Protein AF-A0A958MDU5-F1 (afdb_monomer_lite)

Structure (mmCIF, N/CA/C/O backbone):
data_AF-A0A958MDU5-F1
#
_entry.id   AF-A0A958MDU5-F1
#
loop_
_atom_site.group_PDB
_atom_site.id
_atom_site.type_symbol
_atom_site.label_atom_id
_atom_site.label_alt_id
_atom_site.label_comp_id
_atom_site.label_asym_id
_atom_site.label_entity_id
_atom_site.label_seq_id
_atom_site.pdbx_PDB_ins_code
_atom_site.Cartn_x
_atom_site.Cartn_y
_atom_site.Cartn_z
_atom_site.occupancy
_atom_site.B_iso_or_equiv
_atom_site.auth_seq_id
_atom_site.auth_comp_id
_atom_site.auth_asym_id
_atom_site.auth_atom_id
_atom_site.pdbx_PDB_model_num
ATOM 1 N N . MET A 1 1 ? -9.559 -17.826 70.385 1.00 47.84 1 MET A N 1
ATOM 2 C CA . MET A 1 1 ? -10.358 -18.890 69.748 1.00 47.84 1 MET A CA 1
ATOM 3 C C . MET A 1 1 ? -10.587 -18.406 68.325 1.00 47.84 1 MET A C 1
ATOM 5 O O . MET A 1 1 ? -11.539 -17.673 68.121 1.00 47.84 1 MET A O 1
ATOM 9 N N . ALA A 1 2 ? -9.581 -18.385 67.445 1.00 48.06 2 ALA A N 1
ATOM 10 C CA . ALA A 1 2 ? -8.696 -19.453 66.939 1.00 48.06 2 ALA A CA 1
ATOM 11 C C . ALA A 1 2 ? -9.448 -20.437 66.025 1.00 48.06 2 ALA A C 1
ATOM 13 O O . ALA A 1 2 ? -10.576 -20.778 66.368 1.00 48.06 2 ALA A O 1
ATOM 14 N N . ASP A 1 3 ? -8.775 -20.814 64.927 1.00 52.12 3 ASP A N 1
ATOM 15 C CA . ASP A 1 3 ? -9.166 -21.632 63.756 1.00 52.12 3 ASP A CA 1
ATOM 16 C C . ASP A 1 3 ? -9.560 -20.730 62.562 1.00 52.12 3 ASP A C 1
ATOM 18 O O . ASP A 1 3 ? -10.702 -20.298 62.451 1.00 52.12 3 ASP A O 1
ATOM 22 N N . ASP A 1 4 ? -8.687 -20.218 61.683 1.00 54.25 4 ASP A N 1
ATOM 23 C CA . ASP A 1 4 ? -7.472 -20.715 61.000 1.00 54.25 4 ASP A CA 1
ATOM 24 C C . ASP A 1 4 ? -7.679 -22.038 60.248 1.00 54.25 4 ASP A C 1
ATOM 26 O O . ASP A 1 4 ? -7.403 -23.119 60.759 1.00 54.25 4 ASP A O 1
ATOM 30 N N . ASN A 1 5 ? -8.219 -21.929 59.029 1.00 59.00 5 ASN A N 1
ATOM 31 C CA . ASN A 1 5 ? -8.351 -23.029 58.081 1.00 59.00 5 ASN A CA 1
ATOM 32 C C . ASN A 1 5 ? -7.554 -22.673 56.819 1.00 59.00 5 ASN A C 1
ATOM 34 O O . ASN A 1 5 ? -8.028 -21.960 55.933 1.00 59.00 5 ASN A O 1
ATOM 38 N N . SER A 1 6 ? -6.305 -23.122 56.808 1.00 54.72 6 SER A N 1
ATOM 39 C CA . SER A 1 6 ? -5.355 -23.048 55.705 1.00 54.72 6 SER A CA 1
ATOM 40 C C . SER A 1 6 ? -5.498 -24.313 54.852 1.00 54.72 6 SER A C 1
ATOM 42 O O . SER A 1 6 ? -5.077 -25.394 55.251 1.00 54.72 6 SER A O 1
ATOM 44 N N . GLU A 1 7 ? -6.115 -24.192 53.674 1.00 60.44 7 GLU A N 1
ATOM 45 C CA . GLU A 1 7 ? -6.099 -25.248 52.655 1.00 60.44 7 GLU A CA 1
ATOM 46 C C . GLU A 1 7 ? -4.863 -25.090 51.761 1.00 60.44 7 GLU A C 1
ATOM 48 O O . GLU A 1 7 ? -4.794 -24.220 50.890 1.00 60.44 7 GLU A O 1
ATOM 53 N N . ASP A 1 8 ? -3.887 -25.968 51.992 1.00 58.19 8 ASP A N 1
ATOM 54 C CA . ASP A 1 8 ? -2.762 -26.249 51.106 1.00 58.19 8 ASP A CA 1
ATOM 55 C C . ASP A 1 8 ? -3.264 -26.794 49.755 1.00 58.19 8 ASP A C 1
ATOM 57 O O . ASP A 1 8 ? -3.701 -27.943 49.650 1.00 58.19 8 ASP A O 1
ATOM 61 N N . GLN A 1 9 ? -3.152 -26.000 48.688 1.00 57.78 9 GLN A N 1
ATOM 62 C CA . GLN A 1 9 ? -3.230 -26.510 47.316 1.00 57.78 9 GLN A CA 1
ATOM 63 C C . GLN A 1 9 ? -1.827 -26.844 46.806 1.00 57.78 9 GLN A C 1
ATOM 65 O O . GLN A 1 9 ? -0.987 -25.973 46.579 1.00 57.78 9 GLN A O 1
ATOM 70 N N . GLN A 1 10 ? -1.590 -28.142 46.625 1.00 62.19 10 GLN A N 1
ATOM 71 C CA . GLN A 1 10 ? -0.392 -28.698 46.006 1.00 62.19 10 GLN A CA 1
ATOM 72 C C . GLN A 1 10 ? -0.293 -28.306 44.518 1.00 62.19 10 GLN A C 1
ATOM 74 O O . GLN A 1 10 ? -1.306 -28.302 43.814 1.00 62.19 10 GLN A O 1
ATOM 79 N N . PRO A 1 11 ? 0.917 -28.040 43.992 1.00 60.06 11 PRO A N 1
ATOM 80 C CA . PRO A 1 11 ? 1.113 -27.788 42.572 1.00 60.06 11 PRO A CA 1
ATOM 81 C C . PRO A 1 11 ? 1.016 -29.090 41.764 1.00 60.06 11 PRO A C 1
ATOM 83 O O . PRO A 1 11 ? 1.714 -30.069 42.032 1.00 60.06 11 PRO A O 1
ATOM 86 N N . ALA A 1 12 ? 0.163 -29.076 40.739 1.00 63.22 12 ALA A N 1
ATOM 87 C CA . ALA A 1 12 ? 0.054 -30.135 39.747 1.00 63.22 12 ALA A CA 1
ATOM 88 C C . ALA A 1 12 ? 1.378 -30.305 38.981 1.00 63.22 12 ALA A C 1
ATOM 90 O O . ALA A 1 12 ? 1.899 -29.366 38.376 1.00 63.22 12 ALA A O 1
ATOM 91 N N . THR A 1 13 ? 1.915 -31.520 38.995 1.00 64.44 13 THR A N 1
ATOM 92 C CA . THR A 1 13 ? 3.037 -31.944 38.156 1.00 64.44 13 THR A CA 1
ATOM 93 C C . THR A 1 13 ? 2.578 -32.149 36.704 1.00 64.44 13 THR A C 1
ATOM 95 O O . THR A 1 13 ? 1.511 -32.724 36.476 1.00 64.44 13 THR A O 1
ATOM 98 N N . PRO A 1 14 ? 3.358 -31.720 35.693 1.00 68.25 14 PRO A N 1
ATOM 99 C CA . PRO A 1 14 ? 3.066 -32.040 34.300 1.00 68.25 14 PRO A CA 1
ATOM 100 C C . PRO A 1 14 ? 3.499 -33.478 33.945 1.00 68.25 14 PRO A C 1
ATOM 102 O O . PRO A 1 14 ? 4.505 -33.968 34.470 1.00 68.25 14 PRO A O 1
ATOM 105 N N . PRO A 1 15 ? 2.780 -34.163 33.035 1.00 63.50 15 PRO A N 1
ATOM 106 C CA . PRO A 1 15 ? 3.129 -35.509 32.603 1.00 63.50 15 PRO A CA 1
ATOM 107 C C . PRO A 1 15 ? 4.370 -35.524 31.698 1.00 63.50 15 PRO A C 1
ATOM 109 O O . PRO A 1 15 ? 4.441 -34.862 30.662 1.00 63.50 15 PRO A O 1
ATOM 112 N N . SER A 1 16 ? 5.329 -36.354 32.104 1.00 52.22 16 SER A N 1
ATOM 113 C CA . SER A 1 16 ? 6.456 -36.835 31.308 1.00 52.22 16 SER A CA 1
ATOM 114 C C . SER A 1 16 ? 5.950 -37.522 30.035 1.00 52.22 16 SER A C 1
ATOM 116 O O . SER A 1 16 ? 5.229 -38.515 30.118 1.00 52.22 16 SER A O 1
ATOM 118 N N . THR A 1 17 ? 6.323 -37.003 28.864 1.00 56.72 17 THR A N 1
ATOM 119 C CA . THR A 1 17 ? 6.103 -37.683 27.580 1.00 56.72 17 THR A CA 1
ATOM 120 C C . THR A 1 17 ? 7.463 -38.101 27.034 1.00 56.72 17 THR A C 1
ATOM 122 O O . THR A 1 17 ? 8.289 -37.259 26.686 1.00 56.72 17 THR A O 1
ATOM 125 N N . SER A 1 1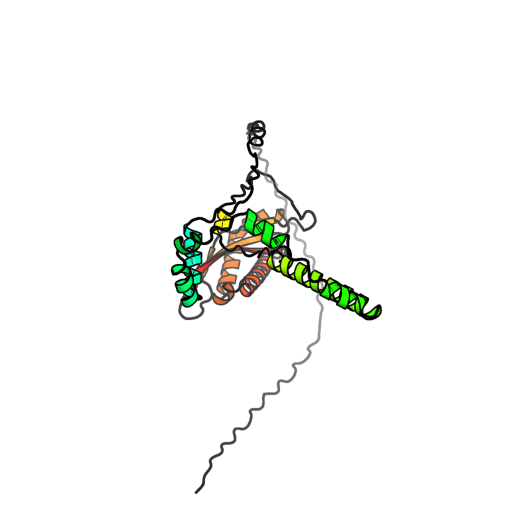8 ? 7.699 -39.412 27.037 1.00 50.59 18 SER A N 1
ATOM 126 C CA . SER A 1 18 ? 8.898 -40.062 26.510 1.00 50.59 18 SER A CA 1
ATOM 127 C C . SER A 1 18 ? 9.048 -39.889 24.989 1.00 50.59 18 SER A C 1
ATOM 129 O O . SER A 1 18 ? 8.042 -39.759 24.287 1.00 50.59 18 SER A O 1
ATOM 131 N N . PRO A 1 19 ? 10.292 -39.933 24.474 1.00 54.97 19 PRO A N 1
ATOM 132 C CA . PRO A 1 19 ? 10.598 -39.817 23.053 1.00 54.97 19 PRO A CA 1
ATOM 133 C C . PRO A 1 19 ? 10.247 -41.111 22.305 1.00 54.97 19 PRO A C 1
ATOM 135 O O . PRO A 1 19 ? 10.681 -42.197 22.685 1.00 54.97 19 PRO A O 1
ATOM 138 N N . GLY A 1 20 ? 9.442 -40.969 21.252 1.00 54.28 20 GLY A N 1
ATOM 139 C CA . GLY A 1 20 ? 9.072 -42.039 20.329 1.00 54.28 20 GLY A CA 1
ATOM 140 C C . GLY A 1 20 ? 10.222 -42.401 19.396 1.00 54.28 20 GLY A C 1
ATOM 141 O O . GLY A 1 20 ? 10.928 -41.530 18.891 1.00 54.28 20 GLY A O 1
ATOM 142 N N . GLU A 1 21 ? 10.378 -43.704 19.219 1.00 53.31 21 GLU A N 1
ATOM 143 C CA . GLU A 1 21 ? 11.489 -44.402 18.596 1.00 53.31 21 GLU A CA 1
ATOM 144 C C . GLU A 1 21 ? 11.698 -44.107 17.104 1.00 53.31 21 GLU A C 1
ATOM 146 O O . GLU A 1 21 ? 10.785 -43.955 16.293 1.00 53.31 21 GLU A O 1
ATOM 151 N N . GLU A 1 22 ? 12.983 -44.099 16.786 1.00 49.06 22 GLU A N 1
ATOM 152 C CA . GLU A 1 22 ? 13.630 -44.197 15.493 1.00 49.06 22 GLU A CA 1
ATOM 153 C C . GLU A 1 22 ? 13.259 -45.524 14.801 1.00 49.06 22 GLU A C 1
ATOM 155 O O . GLU A 1 22 ? 13.601 -46.602 15.282 1.00 49.06 22 GLU A O 1
ATOM 160 N N . SER A 1 23 ? 12.570 -45.460 13.655 1.00 56.56 23 SER A N 1
ATOM 161 C CA . SER A 1 23 ? 12.344 -46.618 12.779 1.00 56.56 23 SER A CA 1
ATOM 162 C C . SER A 1 23 ? 13.032 -46.385 11.441 1.00 56.56 23 SER A C 1
ATOM 164 O O . SER A 1 23 ? 12.576 -45.618 10.594 1.00 56.56 23 SER A O 1
ATOM 166 N N . THR A 1 24 ? 14.157 -47.067 11.274 1.00 52.72 24 THR A N 1
ATOM 167 C CA . THR A 1 24 ? 14.942 -47.176 10.048 1.00 52.72 24 THR A CA 1
ATOM 168 C C . THR A 1 24 ? 14.435 -48.315 9.149 1.00 52.72 24 THR A C 1
ATOM 170 O O . THR A 1 24 ? 13.932 -49.323 9.640 1.00 52.72 24 THR A O 1
ATOM 173 N N . ALA A 1 25 ? 14.696 -48.150 7.839 1.00 52.25 25 ALA A N 1
ATOM 174 C CA . ALA A 1 25 ? 14.722 -49.143 6.742 1.00 52.25 25 ALA A CA 1
ATOM 175 C C . ALA A 1 25 ? 13.409 -49.428 5.961 1.00 52.25 25 ALA A C 1
ATOM 177 O O . ALA A 1 25 ? 12.324 -49.307 6.520 1.00 52.25 25 ALA A O 1
ATOM 178 N N . PRO A 1 26 ? 13.473 -49.950 4.709 1.00 54.97 26 PRO A N 1
ATOM 179 C CA . PRO A 1 26 ? 14.441 -49.715 3.621 1.00 54.97 26 PRO A CA 1
ATOM 180 C C . PRO A 1 26 ? 13.792 -49.446 2.228 1.00 54.97 26 PRO A C 1
ATOM 182 O O . PRO A 1 26 ? 12.653 -49.808 1.953 1.00 54.97 26 PRO A O 1
ATOM 185 N N . VAL A 1 27 ? 14.589 -48.866 1.322 1.00 49.69 27 VAL A N 1
ATOM 186 C CA . VAL A 1 27 ? 14.480 -48.891 -0.164 1.00 49.69 27 VAL A CA 1
ATOM 187 C C . VAL A 1 27 ? 14.826 -50.325 -0.638 1.00 49.69 27 VAL A C 1
ATOM 189 O O . VAL A 1 27 ? 15.766 -50.862 -0.045 1.00 49.69 27 VAL A O 1
ATOM 192 N N . PRO A 1 28 ? 14.156 -50.997 -1.619 1.00 50.88 28 PRO A N 1
ATOM 193 C CA . PRO A 1 28 ? 14.242 -50.660 -3.058 1.00 50.88 28 PRO A CA 1
ATOM 194 C C . PRO A 1 28 ? 13.045 -51.064 -3.959 1.00 50.88 28 PRO A C 1
ATOM 196 O O . PRO A 1 28 ? 12.214 -51.895 -3.609 1.00 50.88 28 PRO A O 1
ATOM 199 N N . GLY A 1 29 ? 12.996 -50.513 -5.177 1.00 48.38 29 GLY A N 1
ATOM 200 C CA . GLY A 1 29 ? 12.053 -50.941 -6.215 1.00 48.38 29 GLY A CA 1
ATOM 201 C C . GLY A 1 29 ? 12.312 -50.265 -7.558 1.00 48.38 29 GLY A C 1
ATOM 202 O O . GLY A 1 29 ? 11.810 -49.176 -7.817 1.00 48.38 29 GLY A O 1
ATOM 203 N N . GLU A 1 30 ? 13.135 -50.910 -8.380 1.00 45.03 30 GLU A N 1
ATOM 204 C CA . GLU A 1 30 ? 13.408 -50.570 -9.776 1.00 45.03 30 GLU A CA 1
ATOM 205 C C . GLU A 1 30 ? 12.246 -50.925 -10.725 1.00 45.03 30 GLU A C 1
ATOM 207 O O . GLU A 1 30 ? 11.462 -51.840 -10.482 1.00 45.03 30 GLU A O 1
ATOM 212 N N . SER A 1 31 ? 12.294 -50.282 -11.895 1.00 42.44 31 SER A N 1
ATOM 213 C CA . SER A 1 31 ? 11.705 -50.673 -13.183 1.00 42.44 31 SER A CA 1
ATOM 214 C C . SER A 1 31 ? 10.195 -50.475 -13.372 1.00 42.44 31 SER A C 1
ATOM 216 O O . SER A 1 31 ? 9.356 -51.159 -12.797 1.00 42.44 31 SER A O 1
ATOM 218 N N . SER A 1 32 ? 9.831 -49.614 -14.320 1.00 45.69 32 SER A N 1
ATOM 219 C CA . SER A 1 32 ? 9.519 -50.069 -15.682 1.00 45.69 32 SER A CA 1
ATOM 220 C C . SER A 1 32 ? 9.130 -48.870 -16.541 1.00 45.69 32 SER A C 1
ATOM 222 O O . SER A 1 32 ? 8.195 -48.132 -16.252 1.00 45.69 32 SER A O 1
ATOM 224 N N . THR A 1 33 ? 9.902 -48.676 -17.602 1.00 50.44 33 THR A N 1
ATOM 225 C CA . THR A 1 33 ? 9.545 -47.889 -18.777 1.00 50.44 33 THR A CA 1
ATOM 226 C C . THR A 1 33 ? 8.354 -48.544 -19.463 1.00 50.44 33 THR A C 1
ATOM 228 O O . THR A 1 33 ? 8.490 -49.675 -19.931 1.00 50.44 33 THR A O 1
ATOM 231 N N . GLU A 1 34 ? 7.230 -47.841 -19.582 1.00 50.09 34 GLU A N 1
ATOM 232 C CA . GLU A 1 34 ? 6.176 -48.236 -20.511 1.00 50.09 34 GLU A CA 1
ATOM 233 C C . GLU A 1 34 ? 5.825 -47.081 -21.445 1.00 50.09 34 GLU A C 1
ATOM 235 O O . GLU A 1 34 ? 5.636 -45.927 -21.062 1.00 50.09 34 GLU A O 1
ATOM 240 N N . ASN A 1 35 ? 5.884 -47.454 -22.710 1.00 47.44 35 ASN A N 1
ATOM 241 C CA . ASN A 1 35 ? 5.890 -46.675 -23.921 1.00 47.44 35 ASN A CA 1
ATOM 242 C C . ASN A 1 35 ? 4.445 -46.625 -24.424 1.00 47.44 35 ASN A C 1
ATOM 244 O O . ASN A 1 35 ? 3.898 -47.674 -24.753 1.00 47.44 35 ASN A O 1
ATOM 248 N N . ILE A 1 36 ? 3.829 -45.446 -24.493 1.00 50.72 36 ILE A N 1
ATOM 249 C CA . ILE A 1 36 ? 2.565 -45.262 -25.215 1.00 50.72 36 ILE A CA 1
ATOM 250 C C . ILE A 1 36 ? 2.788 -44.145 -26.225 1.00 50.72 36 ILE A C 1
ATOM 252 O O . ILE A 1 36 ? 2.746 -42.959 -25.901 1.00 50.72 36 ILE A O 1
ATOM 256 N N . GLY A 1 37 ? 3.068 -44.561 -27.458 1.00 46.31 37 GLY A N 1
ATOM 257 C CA . GLY A 1 37 ? 2.752 -43.759 -28.626 1.00 46.31 37 GLY A CA 1
ATOM 258 C C . GLY A 1 37 ? 1.243 -43.768 -28.837 1.00 46.31 37 GLY A C 1
ATOM 259 O O . GLY A 1 37 ? 0.603 -44.785 -28.595 1.00 46.31 37 GLY A O 1
ATOM 260 N N . ASN A 1 38 ? 0.697 -42.640 -29.277 1.00 45.31 38 ASN A N 1
ATOM 261 C CA . ASN A 1 38 ? -0.550 -42.627 -30.023 1.00 45.31 38 ASN A CA 1
ATOM 262 C C . ASN A 1 38 ? -0.560 -41.408 -30.947 1.00 45.31 38 ASN A C 1
ATOM 264 O O . ASN A 1 38 ? -0.586 -40.261 -30.506 1.00 45.31 38 ASN A O 1
ATOM 268 N N . ASP A 1 39 ? -0.451 -41.742 -32.226 1.00 45.97 39 ASP A N 1
ATOM 269 C CA . ASP A 1 39 ? -1.318 -41.308 -33.309 1.00 45.97 39 ASP A CA 1
ATOM 270 C C . ASP A 1 39 ? -1.443 -39.817 -33.623 1.00 45.97 39 ASP A C 1
ATOM 272 O O . ASP A 1 39 ? -2.128 -39.015 -32.992 1.00 45.97 39 ASP A O 1
ATOM 276 N N . SER A 1 40 ? -0.783 -39.522 -34.738 1.00 48.38 40 SER A N 1
ATOM 277 C CA . SER A 1 40 ? -1.102 -38.507 -35.721 1.00 48.38 40 SER A CA 1
ATOM 278 C C . SER A 1 40 ? -2.566 -38.588 -36.163 1.00 48.38 40 SER A C 1
ATOM 280 O O . SER A 1 40 ? -2.994 -39.611 -36.688 1.00 48.38 40 SER A O 1
ATOM 282 N N . GLU A 1 41 ? -3.283 -37.471 -36.087 1.00 48.81 41 GLU A N 1
ATOM 283 C CA . GLU A 1 41 ? -4.429 -37.220 -36.956 1.00 48.81 41 GLU A CA 1
ATOM 284 C C . GLU A 1 41 ? -4.282 -35.825 -37.559 1.00 48.81 41 GLU A C 1
ATOM 286 O O . GLU A 1 41 ? -4.179 -34.811 -36.868 1.00 48.81 41 GLU A O 1
ATOM 291 N N . ALA A 1 42 ? -4.174 -35.824 -38.882 1.00 49.06 42 ALA A N 1
ATOM 292 C CA . ALA A 1 42 ? -4.224 -34.659 -39.732 1.00 49.06 42 ALA A CA 1
ATOM 293 C C . ALA A 1 42 ? -5.682 -34.224 -39.879 1.00 49.06 42 ALA A C 1
ATOM 295 O O . ALA A 1 42 ? -6.506 -35.056 -40.246 1.00 49.06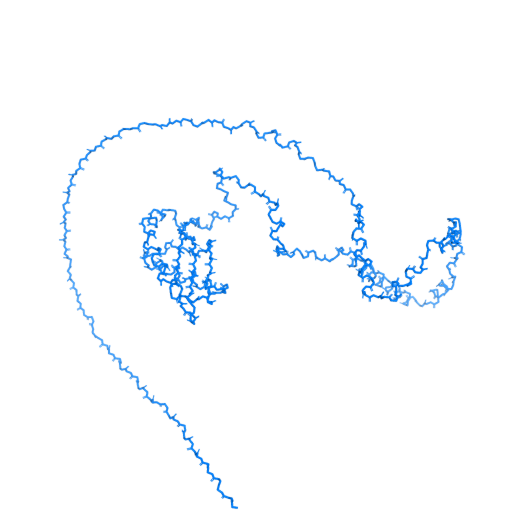 42 ALA A O 1
ATOM 296 N N . VAL A 1 43 ? -5.982 -32.941 -39.675 1.00 50.75 43 VAL A N 1
ATOM 297 C CA . VAL A 1 43 ? -7.196 -32.319 -40.219 1.00 50.75 43 VAL A CA 1
ATOM 298 C C . VAL A 1 43 ? -6.877 -30.887 -40.657 1.00 50.75 43 VAL A C 1
ATOM 300 O O . VAL A 1 43 ? -6.687 -29.994 -39.840 1.00 50.75 43 VAL A O 1
ATOM 303 N N . GLU A 1 44 ? -6.733 -30.783 -41.975 1.00 45.78 44 GLU A N 1
ATOM 304 C CA . GLU A 1 44 ? -7.291 -29.796 -42.908 1.00 45.78 44 GLU A CA 1
ATOM 305 C C . GLU A 1 44 ? -7.123 -28.283 -42.679 1.00 45.78 44 GLU A C 1
ATOM 307 O O . GLU A 1 44 ? -7.558 -27.679 -41.700 1.00 45.78 44 GLU A O 1
ATOM 312 N N . ASP A 1 45 ? -6.533 -27.699 -43.725 1.00 45.38 45 ASP A N 1
ATOM 313 C CA . ASP A 1 45 ? -6.618 -26.320 -44.180 1.00 45.38 45 ASP A CA 1
ATOM 314 C C . ASP A 1 45 ? -8.044 -25.756 -44.116 1.00 45.38 45 ASP A C 1
ATOM 316 O O . ASP A 1 45 ? -8.959 -26.377 -44.639 1.00 45.38 45 ASP A O 1
ATOM 320 N N . GLU A 1 46 ? -8.198 -24.512 -43.653 1.00 48.44 46 GLU A N 1
ATOM 321 C CA . GLU A 1 46 ? -9.030 -23.539 -44.368 1.00 48.44 46 GLU A CA 1
ATOM 322 C C . GLU A 1 46 ? -8.427 -22.135 -44.267 1.00 48.44 46 GLU A C 1
ATOM 324 O O . GLU A 1 46 ? -8.222 -21.551 -43.200 1.00 48.44 46 GLU A O 1
ATOM 329 N N . ALA A 1 47 ? -8.133 -21.605 -45.448 1.00 46.50 47 ALA A N 1
ATOM 330 C CA . ALA A 1 47 ? -7.808 -20.221 -45.695 1.00 46.50 47 ALA A CA 1
ATOM 331 C C . ALA A 1 47 ? -9.060 -19.347 -45.536 1.00 46.50 47 ALA A C 1
ATOM 333 O O . ALA A 1 47 ? -10.094 -19.628 -46.132 1.00 46.50 47 ALA A O 1
ATOM 334 N N . SER A 1 48 ? -8.944 -18.216 -44.838 1.00 46.78 48 SER A N 1
ATOM 335 C CA . SER A 1 48 ? -9.846 -17.086 -45.067 1.00 46.78 48 SER A CA 1
ATOM 336 C C . SER A 1 48 ? -9.101 -15.768 -44.919 1.00 46.78 48 SER A C 1
ATOM 338 O O . SER A 1 48 ? -8.862 -15.255 -43.829 1.00 46.78 48 SER A O 1
ATOM 340 N N . SER A 1 49 ? -8.761 -15.230 -46.084 1.00 43.56 49 SER A N 1
ATOM 341 C CA . SER A 1 49 ? -8.474 -13.829 -46.364 1.00 43.56 49 SER A CA 1
ATOM 342 C C . SER A 1 49 ? -9.563 -12.887 -45.836 1.00 43.56 49 SER A C 1
ATOM 344 O O . SER A 1 49 ? -10.749 -13.192 -45.952 1.00 43.56 49 SER A O 1
ATOM 346 N N . GLY A 1 50 ? -9.169 -11.703 -45.366 1.00 39.41 50 GLY A N 1
ATOM 347 C CA . GLY A 1 50 ? -10.086 -10.599 -45.082 1.00 39.41 50 GLY A CA 1
ATOM 348 C C . GLY A 1 50 ? -9.338 -9.322 -44.716 1.00 39.41 50 GLY A C 1
ATOM 349 O O . GLY A 1 50 ? -8.972 -9.117 -43.566 1.00 39.41 50 GLY A O 1
ATOM 350 N N . GLU A 1 51 ? -9.080 -8.506 -45.734 1.00 40.66 51 GLU A N 1
ATOM 351 C CA . GLU A 1 51 ? -8.429 -7.194 -45.714 1.00 40.66 51 GLU A CA 1
ATOM 352 C C . GLU A 1 51 ? -9.155 -6.151 -44.842 1.00 40.66 51 GLU A C 1
ATOM 354 O O . GLU A 1 51 ? -10.371 -6.211 -44.662 1.00 40.66 51 GLU A O 1
ATOM 359 N N . GLY A 1 52 ? -8.421 -5.127 -44.383 1.00 35.47 52 GLY A N 1
ATOM 360 C CA . GLY A 1 52 ? -9.038 -3.907 -43.848 1.00 35.47 52 GLY A CA 1
ATOM 361 C C . GLY A 1 52 ? -8.136 -2.993 -43.016 1.00 35.47 52 GLY A C 1
ATOM 362 O O . GLY A 1 52 ? -8.525 -2.607 -41.919 1.00 35.47 52 GLY A O 1
ATOM 363 N N . VAL A 1 53 ? -6.942 -2.632 -43.501 1.00 40.22 53 VAL A N 1
ATOM 364 C CA . VAL A 1 53 ? -6.125 -1.570 -42.883 1.00 40.22 53 VAL A CA 1
ATOM 365 C C . VAL A 1 53 ? -6.568 -0.220 -43.449 1.00 40.22 53 VAL A C 1
ATOM 367 O O . VAL A 1 53 ? -6.313 0.082 -44.613 1.00 40.22 53 VAL A O 1
ATOM 370 N N . THR A 1 54 ? -7.228 0.601 -42.634 1.00 50.78 54 THR A N 1
ATOM 371 C CA . THR A 1 54 ? -7.459 2.022 -42.927 1.00 50.78 54 THR A CA 1
ATOM 372 C C . THR A 1 54 ? -6.325 2.874 -42.339 1.00 50.78 54 THR A C 1
ATOM 374 O O . THR A 1 54 ? -5.893 2.629 -41.210 1.00 50.78 54 THR A O 1
ATOM 377 N N . PRO A 1 55 ? -5.806 3.879 -43.070 1.00 50.38 55 PRO A N 1
ATOM 378 C CA . PRO A 1 55 ? -4.762 4.760 -42.558 1.00 50.38 55 PRO A CA 1
ATOM 379 C C . PRO A 1 55 ? -5.355 5.807 -41.602 1.00 50.38 55 PRO A C 1
ATOM 381 O O . PRO A 1 55 ? -6.337 6.475 -41.929 1.00 50.38 55 PRO A O 1
ATOM 384 N N . ARG A 1 56 ? -4.746 5.960 -40.419 1.00 44.50 56 ARG A N 1
ATOM 385 C CA . ARG A 1 56 ? -5.059 7.036 -39.464 1.00 44.50 56 ARG A CA 1
ATOM 386 C C . ARG A 1 56 ? -4.570 8.399 -39.995 1.00 44.50 56 ARG A C 1
ATOM 388 O O . ARG A 1 56 ? -3.506 8.452 -40.617 1.00 44.50 56 ARG A O 1
ATOM 395 N N . PRO A 1 57 ? -5.307 9.496 -39.744 1.00 49.25 57 PRO A N 1
ATOM 396 C CA . PRO A 1 57 ? -4.906 10.845 -40.132 1.00 49.25 57 PRO A CA 1
ATOM 397 C C . PRO A 1 57 ? -3.750 11.356 -39.257 1.00 49.25 57 PRO A C 1
ATOM 399 O O . PRO A 1 57 ? -3.679 11.069 -38.064 1.00 49.25 57 PRO A O 1
ATOM 402 N N . ARG A 1 58 ? -2.836 12.109 -39.878 1.00 47.81 58 ARG A N 1
ATOM 403 C CA . ARG A 1 58 ? -1.703 12.786 -39.235 1.00 47.81 58 ARG A CA 1
ATOM 404 C C . ARG A 1 58 ? -2.211 14.009 -38.457 1.00 47.81 58 ARG A C 1
ATOM 406 O O . ARG A 1 58 ? -2.758 14.917 -39.070 1.00 47.81 58 ARG A O 1
ATOM 413 N N . LEU A 1 59 ? -2.011 14.014 -37.141 1.00 51.81 59 LEU A N 1
ATOM 414 C CA . LEU A 1 59 ? -2.215 15.142 -36.221 1.00 51.81 59 LEU A CA 1
ATOM 415 C C . LEU A 1 59 ? -0.835 15.576 -35.715 1.00 51.81 59 LEU A C 1
ATOM 417 O O . LEU A 1 59 ? -0.379 15.083 -34.690 1.00 51.81 59 LEU A O 1
ATOM 421 N N . ALA A 1 60 ? -0.120 16.400 -36.481 1.00 49.12 60 ALA A N 1
ATOM 422 C CA . ALA A 1 60 ? 1.247 16.796 -36.129 1.00 49.12 60 ALA A CA 1
ATOM 423 C C . ALA A 1 60 ? 1.564 18.283 -36.377 1.00 49.12 60 ALA A C 1
ATOM 425 O O . ALA A 1 60 ? 2.738 18.619 -36.441 1.00 49.12 60 ALA A O 1
ATOM 426 N N . GLU A 1 61 ? 0.571 19.171 -36.519 1.00 51.28 61 GLU A N 1
ATOM 427 C CA . GLU A 1 61 ? 0.842 20.583 -36.872 1.00 51.28 61 GLU A CA 1
ATOM 428 C C . GLU A 1 61 ? 0.360 21.654 -35.869 1.00 51.28 61 GLU A C 1
ATOM 430 O O . GLU A 1 61 ? 0.694 22.813 -36.070 1.00 51.28 61 GLU A O 1
ATOM 435 N N . ASP A 1 62 ? -0.282 21.317 -34.740 1.00 51.34 62 ASP A N 1
ATOM 436 C CA . ASP A 1 62 ? -0.903 22.340 -33.859 1.00 51.34 62 ASP A CA 1
ATOM 437 C C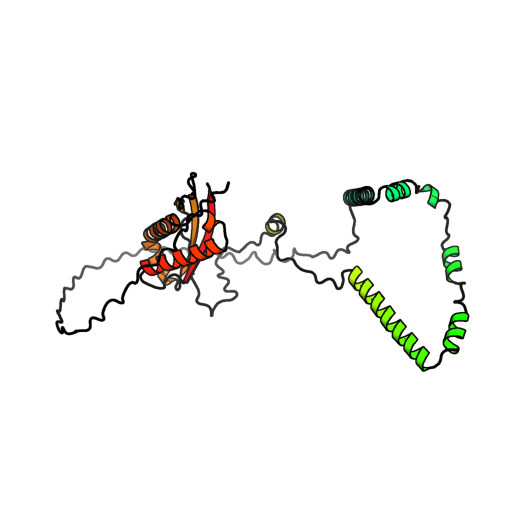 . ASP A 1 62 ? -0.203 22.583 -32.495 1.00 51.34 62 ASP A C 1
ATOM 439 O O . ASP A 1 62 ? -0.785 23.194 -31.600 1.00 51.34 62 ASP A O 1
ATOM 443 N N . LEU A 1 63 ? 1.038 22.122 -32.277 1.00 52.47 63 LEU A N 1
ATOM 444 C CA . LEU A 1 63 ? 1.700 22.225 -30.956 1.00 52.47 63 LEU A CA 1
ATOM 445 C C . LEU A 1 63 ? 2.593 23.461 -30.747 1.00 52.47 63 LEU A C 1
ATOM 447 O O . LEU A 1 63 ? 2.874 23.804 -29.598 1.00 52.47 63 LEU A O 1
ATOM 451 N N . ASP A 1 64 ? 2.981 24.170 -31.808 1.00 54.62 64 ASP A N 1
ATOM 452 C CA . ASP A 1 64 ? 3.881 25.329 -31.684 1.00 54.62 64 ASP A CA 1
ATOM 453 C C . ASP A 1 64 ? 3.153 26.624 -31.260 1.00 54.62 64 ASP A C 1
ATOM 455 O O . ASP A 1 64 ? 3.790 27.553 -30.770 1.00 54.62 64 ASP A O 1
ATOM 459 N N . GLU A 1 65 ? 1.818 26.689 -31.351 1.00 55.47 65 GLU A N 1
ATOM 460 C CA . GLU A 1 65 ? 1.045 27.904 -31.023 1.00 55.47 65 GLU A CA 1
ATOM 461 C C . GLU A 1 65 ? 0.722 28.048 -29.517 1.00 55.47 65 GLU A C 1
ATOM 463 O O . GLU A 1 65 ? 0.335 29.118 -29.049 1.00 55.47 65 GLU A O 1
ATOM 468 N N . ILE A 1 66 ? 0.918 26.995 -28.710 1.00 55.50 66 ILE A N 1
ATOM 469 C CA . ILE A 1 66 ? 0.538 26.997 -27.282 1.00 55.50 66 ILE A CA 1
ATOM 470 C C . ILE A 1 66 ? 1.674 27.501 -26.368 1.00 55.50 66 ILE A C 1
ATOM 472 O O . ILE A 1 66 ? 1.413 27.969 -25.257 1.00 55.50 66 ILE A O 1
ATOM 476 N N . LEU A 1 67 ? 2.932 27.475 -26.821 1.00 49.75 67 LEU A N 1
ATOM 477 C CA . LEU A 1 67 ? 4.092 27.803 -25.977 1.00 49.75 67 LEU A CA 1
ATOM 478 C C . LEU A 1 67 ? 4.391 29.307 -25.833 1.00 49.75 67 LEU A C 1
ATOM 480 O O . LEU A 1 67 ? 5.109 29.682 -24.908 1.00 49.75 67 LEU A O 1
ATOM 484 N N . ASP A 1 68 ? 3.793 30.177 -26.650 1.00 50.22 68 ASP A N 1
ATOM 485 C CA . ASP A 1 68 ? 4.055 31.628 -26.607 1.00 50.22 68 ASP A CA 1
ATOM 486 C C . ASP A 1 68 ? 3.232 32.400 -25.550 1.00 50.22 68 ASP A C 1
ATOM 488 O O . ASP A 1 68 ? 3.471 33.587 -25.318 1.00 50.22 68 ASP A O 1
ATOM 492 N N . ASN A 1 69 ? 2.297 31.746 -24.845 1.00 45.31 69 ASN A N 1
ATOM 493 C CA . ASN A 1 69 ? 1.392 32.415 -23.895 1.00 45.31 69 ASN A CA 1
ATOM 494 C C . ASN A 1 69 ? 1.809 32.360 -22.412 1.00 45.31 69 ASN A C 1
ATOM 496 O O . ASN A 1 69 ? 1.088 32.886 -21.564 1.00 45.31 69 ASN A O 1
ATOM 500 N N . ILE A 1 70 ? 2.964 31.786 -22.061 1.00 43.91 70 ILE A N 1
ATOM 501 C CA . ILE A 1 70 ? 3.419 31.725 -20.659 1.00 43.91 70 ILE A CA 1
ATOM 502 C C . ILE A 1 70 ? 4.466 32.814 -20.405 1.00 43.91 70 ILE A C 1
ATOM 504 O O . ILE A 1 70 ? 5.671 32.575 -20.360 1.00 43.91 70 ILE A O 1
ATOM 508 N N . LYS A 1 71 ? 3.981 34.047 -20.241 1.00 41.53 71 LYS A N 1
ATOM 509 C CA . LYS A 1 71 ? 4.759 35.190 -19.750 1.00 41.53 71 LYS A CA 1
ATOM 510 C C . LYS A 1 71 ? 4.603 35.254 -18.228 1.00 41.53 71 LYS A C 1
ATOM 512 O O . LYS A 1 71 ? 3.521 35.548 -17.732 1.00 41.53 71 LYS A O 1
ATOM 517 N N . VAL A 1 72 ? 5.665 34.925 -17.498 1.00 43.81 72 VAL A N 1
ATOM 518 C CA . VAL A 1 72 ? 5.721 34.999 -16.029 1.00 43.81 72 VAL A CA 1
ATOM 519 C C . VAL A 1 72 ? 5.969 36.456 -15.626 1.00 43.81 72 VAL A C 1
ATOM 521 O O . VAL A 1 72 ? 7.006 37.017 -15.972 1.00 43.81 72 VAL A O 1
ATOM 524 N N . GLU A 1 73 ? 5.010 37.073 -14.932 1.00 44.06 73 GLU A N 1
ATOM 525 C CA . GLU A 1 73 ? 5.190 38.368 -14.264 1.00 44.06 73 GLU A CA 1
ATOM 526 C C . GLU A 1 73 ? 5.882 38.163 -12.908 1.00 44.06 73 GLU A C 1
ATOM 528 O O . GLU A 1 73 ? 5.371 37.466 -12.031 1.00 44.06 73 GLU A O 1
ATOM 533 N N . GLU A 1 74 ? 7.051 38.779 -12.735 1.00 45.94 74 GLU A N 1
ATOM 534 C CA . GLU A 1 74 ? 7.720 38.944 -11.442 1.00 45.94 74 GLU A CA 1
ATOM 535 C C . GLU A 1 74 ? 7.134 40.183 -10.742 1.00 45.94 74 GLU A C 1
ATOM 537 O O . GLU A 1 74 ? 7.408 41.315 -11.139 1.00 45.94 74 GLU A O 1
ATOM 542 N N . GLY A 1 75 ? 6.295 39.971 -9.723 1.00 42.00 75 GLY A N 1
ATOM 543 C CA . GLY A 1 75 ? 5.722 41.030 -8.886 1.00 42.00 75 GLY A CA 1
ATOM 544 C C . GLY A 1 75 ? 6.369 41.082 -7.500 1.00 42.00 75 GLY A C 1
ATOM 545 O O . GLY A 1 75 ? 6.377 40.088 -6.775 1.00 42.00 75 GLY A O 1
ATOM 546 N N . GLU A 1 76 ? 6.903 42.249 -7.136 1.00 44.84 76 GLU A N 1
ATOM 547 C CA . GLU A 1 76 ? 7.461 42.583 -5.821 1.00 44.84 76 GLU A CA 1
ATOM 548 C C . GLU A 1 76 ? 6.389 42.473 -4.718 1.00 44.84 76 GLU A C 1
ATOM 550 O O . GLU A 1 76 ? 5.368 43.158 -4.742 1.00 44.84 76 GLU A O 1
ATOM 555 N N . GLY A 1 77 ? 6.618 41.595 -3.737 1.00 42.44 77 GLY A N 1
ATOM 556 C CA . GLY A 1 77 ? 5.694 41.333 -2.633 1.00 42.44 77 GLY A CA 1
ATOM 557 C C . GLY A 1 77 ? 5.750 42.395 -1.535 1.00 42.44 77 GLY A C 1
ATOM 558 O O . GLY A 1 77 ? 6.414 42.199 -0.518 1.00 42.44 77 GLY A O 1
ATOM 559 N N . ALA A 1 78 ? 5.009 43.488 -1.705 1.00 45.25 78 ALA A N 1
ATOM 560 C CA . ALA A 1 78 ? 4.444 44.198 -0.564 1.00 45.25 78 ALA A CA 1
ATOM 561 C C . ALA A 1 78 ? 3.302 43.332 -0.010 1.00 45.25 78 ALA A C 1
ATOM 563 O O . ALA A 1 78 ? 2.379 42.976 -0.742 1.00 45.25 78 ALA A O 1
ATOM 564 N N . LEU A 1 79 ? 3.399 42.918 1.255 1.00 43.47 79 LEU A N 1
ATOM 565 C CA . LEU A 1 79 ? 2.350 42.152 1.928 1.00 43.47 79 LEU A CA 1
ATOM 566 C C . LEU A 1 79 ? 1.141 43.067 2.160 1.00 43.47 79 LEU A C 1
ATOM 568 O O . LEU A 1 79 ? 1.035 43.702 3.207 1.00 43.47 79 LEU A O 1
ATOM 572 N N . ASP A 1 80 ? 0.248 43.134 1.175 1.00 55.34 80 ASP A N 1
ATOM 573 C CA . ASP A 1 80 ? -1.108 43.659 1.336 1.00 55.34 80 ASP A CA 1
ATOM 574 C C . ASP A 1 80 ? -1.878 42.692 2.249 1.00 55.34 80 ASP A C 1
ATOM 576 O O . ASP A 1 80 ? -2.575 41.781 1.797 1.00 55.34 80 ASP A O 1
ATOM 580 N N . MET A 1 81 ? -1.692 42.843 3.563 1.00 66.19 81 MET A N 1
ATOM 581 C CA . MET A 1 81 ? -2.545 42.174 4.540 1.00 66.19 81 MET A CA 1
ATOM 582 C C . MET A 1 81 ? -3.938 42.779 4.422 1.00 66.19 81 MET A C 1
ATOM 584 O O . MET A 1 81 ? -4.134 43.987 4.566 1.00 66.19 81 MET A O 1
ATOM 588 N N . ASN A 1 82 ? -4.906 41.927 4.105 1.00 74.94 82 ASN A N 1
ATOM 589 C CA . ASN A 1 82 ? -6.287 42.353 3.965 1.00 74.94 82 ASN A CA 1
ATOM 590 C C . ASN A 1 82 ? -6.848 42.801 5.331 1.00 74.94 82 ASN A C 1
ATOM 592 O O . ASN A 1 82 ? -6.409 42.365 6.394 1.00 74.94 82 ASN A O 1
ATOM 596 N N . GLU A 1 83 ? -7.854 43.674 5.306 1.00 76.38 83 GLU A N 1
ATOM 597 C CA . GLU A 1 83 ? -8.499 44.226 6.509 1.00 76.38 83 GLU A CA 1
ATOM 598 C C . GLU A 1 83 ? -9.051 43.129 7.448 1.00 76.38 83 GLU A C 1
ATOM 600 O O . GLU A 1 83 ? -9.136 43.315 8.661 1.00 76.38 83 GLU A O 1
ATOM 605 N N . ALA A 1 84 ? -9.362 41.944 6.905 1.00 76.00 84 ALA A N 1
ATOM 606 C CA . ALA A 1 84 ? -9.827 40.793 7.675 1.00 76.00 84 ALA A CA 1
ATOM 607 C C . ALA A 1 84 ? -8.706 40.107 8.483 1.00 76.00 84 ALA A C 1
ATOM 609 O O . ALA A 1 84 ? -8.957 39.639 9.593 1.00 76.00 84 ALA A O 1
ATOM 610 N N . GLU A 1 85 ? -7.480 40.062 7.962 1.00 79.69 85 GLU A N 1
ATOM 611 C CA . GLU A 1 85 ? -6.302 39.531 8.657 1.00 79.69 85 GLU A CA 1
ATOM 612 C C . GLU A 1 85 ? -5.879 40.449 9.804 1.00 79.69 85 GLU A C 1
ATOM 614 O O . GLU A 1 85 ? -5.594 39.964 10.899 1.00 79.69 85 GLU A O 1
ATOM 619 N N . LEU A 1 86 ? -5.938 41.768 9.596 1.00 80.06 86 LEU A N 1
ATOM 620 C CA . LEU A 1 86 ? -5.707 42.757 10.654 1.00 80.06 86 LEU A CA 1
ATOM 621 C C . LEU A 1 86 ? -6.720 42.605 11.799 1.00 80.06 86 LEU A C 1
ATOM 623 O O . LEU A 1 86 ? -6.327 42.537 12.962 1.00 80.06 86 LEU A O 1
ATOM 627 N N . ALA A 1 87 ? -8.007 42.429 11.480 1.00 84.38 87 ALA A N 1
ATOM 628 C CA . ALA A 1 87 ? -9.042 42.206 12.492 1.00 84.38 87 ALA A CA 1
ATOM 629 C C . ALA A 1 87 ? -8.842 40.900 13.289 1.00 84.38 87 ALA A C 1
ATOM 631 O O . ALA A 1 87 ? -9.190 40.835 14.471 1.00 84.38 87 ALA A O 1
ATOM 632 N N . MET A 1 88 ? -8.277 39.854 12.671 1.00 83.44 88 MET A N 1
ATOM 633 C CA . MET A 1 88 ? -7.924 38.626 13.392 1.00 83.44 88 MET A CA 1
ATOM 634 C C . MET A 1 88 ? -6.761 38.845 14.359 1.00 83.44 88 MET A C 1
ATOM 636 O O . MET A 1 88 ? -6.808 38.329 15.475 1.00 83.44 88 MET A O 1
ATOM 640 N N . VAL A 1 89 ? -5.737 39.607 13.962 1.00 84.25 89 VAL A N 1
ATOM 641 C CA . VAL A 1 89 ? -4.587 39.915 14.827 1.00 84.25 89 VAL A CA 1
ATOM 642 C C . VAL A 1 89 ? -5.028 40.703 16.062 1.00 84.25 89 VAL A C 1
ATOM 644 O O . VAL A 1 89 ? -4.665 40.323 17.175 1.00 84.25 89 VAL A O 1
ATOM 647 N N . ASP A 1 90 ? -5.891 41.707 15.897 1.00 87.38 90 ASP A N 1
ATOM 648 C CA . ASP A 1 90 ? -6.458 42.462 17.024 1.00 87.38 90 ASP A CA 1
ATOM 649 C C . ASP A 1 90 ? -7.275 41.570 17.974 1.00 87.38 90 ASP A C 1
ATOM 651 O O . ASP A 1 90 ? -7.245 41.746 19.195 1.00 87.38 90 ASP A O 1
ATOM 655 N N . GLY A 1 91 ? -7.983 40.575 17.427 1.00 90.50 91 GLY A N 1
ATOM 656 C CA . GLY A 1 91 ? -8.698 39.569 18.213 1.00 90.50 91 GLY A CA 1
ATOM 657 C C . GLY A 1 91 ? -7.762 38.730 19.086 1.00 90.50 91 GLY A C 1
ATOM 658 O O . GLY A 1 91 ? -8.025 38.558 20.277 1.00 90.50 91 GLY A O 1
ATOM 659 N N . TYR A 1 92 ? -6.642 38.267 18.522 1.00 89.81 92 TYR A N 1
ATOM 660 C CA . TYR A 1 92 ? -5.643 37.497 19.267 1.00 89.81 92 TYR A CA 1
ATOM 661 C C . TYR A 1 92 ? -4.948 38.321 20.355 1.00 89.81 92 TYR A C 1
ATOM 663 O O . TYR A 1 92 ? -4.685 37.792 21.433 1.00 89.81 92 TYR A O 1
ATOM 671 N N . ILE A 1 93 ? -4.670 39.606 20.106 1.00 88.38 93 ILE A N 1
ATOM 672 C CA . ILE A 1 93 ? -4.046 40.488 21.104 1.00 88.38 93 ILE A CA 1
ATOM 673 C C . ILE A 1 93 ? -4.990 40.691 22.297 1.00 88.38 93 ILE A C 1
ATOM 675 O O . ILE A 1 93 ? -4.560 40.522 23.436 1.00 88.38 93 ILE A O 1
ATOM 679 N N . ARG A 1 94 ? -6.285 40.947 22.053 1.00 93.75 94 ARG A N 1
ATOM 680 C CA . ARG A 1 94 ? -7.298 41.081 23.120 1.00 93.75 94 ARG A CA 1
ATOM 681 C C . ARG A 1 94 ? -7.497 39.808 23.940 1.00 93.75 94 ARG A C 1
ATOM 683 O O . ARG A 1 94 ? -7.778 39.897 25.132 1.00 93.75 94 ARG A O 1
ATOM 690 N N . GLU A 1 95 ? -7.397 38.635 23.316 1.00 92.75 95 GLU A N 1
ATOM 691 C CA . GLU A 1 95 ? -7.522 37.355 24.022 1.00 92.75 95 GLU A CA 1
ATOM 692 C C . GLU A 1 95 ? -6.281 37.043 24.875 1.00 92.75 95 GLU A C 1
ATOM 694 O O . GLU A 1 95 ? -6.410 36.491 25.969 1.00 92.75 95 GLU A O 1
ATOM 699 N N . ALA A 1 96 ? -5.088 37.404 24.393 1.00 92.81 96 ALA A N 1
ATOM 700 C CA . ALA A 1 96 ? -3.829 37.125 25.078 1.00 92.81 96 ALA A CA 1
ATOM 701 C C . ALA A 1 96 ? -3.536 38.095 26.236 1.00 92.81 96 ALA A C 1
ATOM 703 O O . ALA A 1 96 ? -3.037 37.652 27.272 1.00 92.81 96 ALA A O 1
ATOM 704 N N . ASP A 1 97 ? -3.829 39.388 26.064 1.00 95.06 97 ASP A N 1
ATOM 705 C CA . ASP A 1 97 ? -3.550 40.430 27.055 1.00 95.06 97 ASP A CA 1
ATOM 706 C C . ASP A 1 97 ? -4.619 41.546 27.018 1.00 95.06 97 ASP A C 1
ATOM 708 O O . ASP A 1 97 ? -4.522 42.496 26.231 1.00 95.06 97 ASP A O 1
ATOM 712 N N . PRO A 1 98 ? -5.674 41.441 27.848 1.00 92.38 98 PRO A N 1
ATOM 713 C CA . PRO A 1 98 ? -6.763 42.410 27.840 1.00 92.38 98 PRO A CA 1
ATOM 714 C C . PRO A 1 98 ? -6.358 43.773 28.419 1.00 92.38 98 PRO A C 1
ATOM 716 O O . PRO A 1 98 ? -6.911 44.780 27.985 1.00 92.38 98 PRO A O 1
ATOM 719 N N . GLU A 1 99 ? -5.397 43.832 29.352 1.00 93.81 99 GLU A N 1
ATOM 720 C CA . GLU A 1 99 ? -4.925 45.105 29.923 1.00 93.81 99 GLU A CA 1
ATOM 721 C C . GLU A 1 99 ? -4.172 45.914 28.859 1.00 93.81 99 GLU A C 1
ATOM 723 O O . GLU A 1 99 ? -4.431 47.102 28.673 1.00 93.81 99 GLU A O 1
ATOM 728 N N . PHE A 1 100 ? -3.312 45.250 28.083 1.00 91.50 100 PHE A N 1
ATOM 729 C CA . PHE A 1 100 ? -2.600 45.883 26.974 1.00 91.50 100 PHE A CA 1
ATOM 730 C C . PHE A 1 100 ? -3.538 46.357 25.853 1.00 91.50 100 PHE A C 1
ATOM 732 O O . PHE A 1 100 ? -3.316 47.407 25.249 1.00 91.50 100 PHE A O 1
ATOM 739 N N . ALA A 1 101 ? -4.610 45.613 25.572 1.00 91.75 101 ALA A N 1
ATOM 740 C CA . ALA A 1 101 ? -5.593 46.033 24.579 1.00 91.75 101 ALA A CA 1
ATOM 741 C C . ALA A 1 101 ? -6.376 47.287 25.011 1.00 91.75 101 ALA A C 1
ATOM 743 O O . ALA A 1 101 ? -6.657 48.140 24.170 1.00 91.75 101 ALA A O 1
ATOM 744 N N . GLU A 1 102 ? -6.689 47.431 26.304 1.00 93.69 102 GLU A N 1
ATOM 745 C CA . GLU A 1 102 ? -7.285 48.661 26.843 1.00 93.69 102 GLU A CA 1
ATOM 746 C C . GLU A 1 102 ? -6.315 49.850 26.756 1.00 93.69 102 GLU A C 1
ATOM 748 O O . GLU A 1 102 ? -6.741 50.961 26.434 1.00 93.69 102 GLU A O 1
ATOM 753 N N . GLU A 1 103 ? -5.011 49.629 26.969 1.00 90.38 103 GLU A N 1
ATOM 754 C CA . GLU A 1 103 ? -3.992 50.664 26.754 1.00 90.38 103 GLU A CA 1
ATOM 755 C C . GLU A 1 103 ? -3.914 51.088 25.281 1.00 90.38 103 GLU A C 1
ATOM 757 O O . GLU A 1 103 ? -3.901 52.286 24.998 1.00 90.38 103 GLU A O 1
ATOM 762 N N . LEU A 1 104 ? -3.930 50.144 24.334 1.00 89.50 104 LEU A N 1
ATOM 763 C CA . LEU A 1 104 ? -3.930 50.451 22.898 1.00 89.50 104 LEU A CA 1
ATOM 764 C C . LEU A 1 104 ? -5.173 51.235 22.467 1.00 89.50 104 LEU A C 1
ATOM 766 O O . LEU A 1 104 ? -5.042 52.221 21.745 1.00 89.50 104 LEU A O 1
ATOM 770 N N . ASP A 1 105 ? -6.357 50.840 22.942 1.00 90.19 105 ASP A N 1
ATOM 771 C CA . ASP A 1 105 ? -7.612 51.547 22.654 1.00 90.19 105 ASP A CA 1
ATOM 772 C C . ASP A 1 105 ? -7.641 52.952 23.303 1.00 90.19 105 ASP A C 1
ATOM 774 O O . ASP A 1 105 ? -8.373 53.836 22.848 1.00 90.19 105 ASP A O 1
ATOM 778 N N . SER A 1 106 ? -6.831 53.184 24.347 1.00 91.31 106 SER A N 1
ATOM 779 C CA . SER A 1 106 ? -6.671 54.495 24.992 1.00 91.31 106 SER A CA 1
ATOM 780 C C . SER A 1 106 ? -5.735 55.451 24.243 1.00 91.31 106 SER A C 1
ATOM 782 O O . SER A 1 106 ? -5.817 56.660 24.463 1.00 91.31 106 SER A O 1
ATOM 784 N N . ILE A 1 107 ? -4.887 54.939 23.342 1.00 87.44 107 ILE A N 1
ATOM 785 C CA . ILE A 1 107 ? -3.997 55.751 22.509 1.00 87.44 107 ILE A CA 1
ATOM 786 C C . ILE A 1 107 ? -4.812 56.289 21.330 1.00 87.44 107 ILE A C 1
ATOM 788 O O . ILE A 1 107 ? -5.043 55.617 20.324 1.00 87.44 107 ILE A O 1
ATOM 792 N N . SER A 1 108 ? -5.265 57.532 21.449 1.00 84.88 108 SER A N 1
ATOM 793 C CA . SER A 1 108 ? -6.030 58.188 20.398 1.00 84.88 108 SER A CA 1
ATOM 794 C C . SER A 1 108 ? -5.103 58.769 19.327 1.00 84.88 108 SER A C 1
ATOM 796 O O . SER A 1 108 ? -3.976 59.186 19.593 1.00 84.88 108 SER A O 1
ATOM 798 N N . ALA A 1 109 ? -5.594 58.885 18.091 1.00 78.69 109 ALA A N 1
ATOM 799 C CA . ALA A 1 109 ? -4.866 59.589 17.029 1.00 78.69 109 ALA A CA 1
ATOM 800 C C . ALA A 1 109 ? -4.575 61.067 17.378 1.00 78.69 109 ALA A C 1
ATOM 802 O O . ALA A 1 109 ? -3.726 61.696 16.745 1.00 78.69 109 ALA A O 1
ATOM 803 N N . ASP A 1 110 ? -5.274 61.625 18.371 1.00 81.50 110 ASP A N 1
ATOM 804 C CA . ASP A 1 110 ? -5.065 62.986 18.849 1.00 81.50 110 ASP A CA 1
ATOM 805 C C . ASP A 1 110 ? -3.844 63.106 19.779 1.00 81.50 110 ASP A C 1
ATOM 807 O O . ASP A 1 110 ? -3.206 64.158 19.774 1.00 81.50 110 ASP A O 1
ATOM 811 N N . ASP A 1 111 ? -3.424 62.030 20.458 1.00 79.69 111 ASP A N 1
ATOM 812 C CA . ASP A 1 111 ? -2.217 62.020 21.306 1.00 79.69 111 ASP A CA 1
ATOM 813 C C . ASP A 1 111 ? -0.924 62.192 20.488 1.00 79.69 111 ASP A C 1
ATOM 815 O O . ASP A 1 111 ? 0.090 62.688 20.979 1.00 79.69 111 ASP A O 1
ATOM 819 N N . PHE A 1 112 ? -0.967 61.852 19.196 1.00 76.88 112 PHE A N 1
ATOM 820 C CA . PHE A 1 112 ? 0.155 62.039 18.275 1.00 76.88 112 PHE A CA 1
ATOM 821 C C . PHE A 1 112 ? 0.182 63.415 17.604 1.00 76.88 112 PHE A C 1
ATOM 823 O O . PHE A 1 112 ? 1.197 63.772 17.009 1.00 76.88 112 PHE A O 1
ATOM 830 N N . LYS A 1 113 ? -0.889 64.218 17.699 1.00 75.00 113 LYS A N 1
ATOM 831 C CA . LYS A 1 113 ? -0.920 65.559 17.085 1.00 75.00 113 LYS A CA 1
ATOM 832 C C . LYS A 1 113 ? -0.043 66.575 17.813 1.00 75.00 113 LYS A C 1
ATOM 834 O O . LYS A 1 113 ? 0.342 67.569 17.207 1.00 75.00 113 LYS A O 1
ATOM 839 N N . GLU A 1 114 ? 0.283 66.340 19.083 1.00 69.12 114 GLU A N 1
ATOM 840 C CA . GLU A 1 114 ? 1.197 67.203 19.845 1.00 69.12 114 GLU A CA 1
ATOM 841 C C . GLU A 1 114 ? 2.678 66.821 19.661 1.00 69.12 114 GLU A C 1
ATOM 843 O O . GLU A 1 114 ? 3.566 67.625 19.949 1.00 69.12 114 GLU A O 1
ATOM 848 N N . LEU A 1 115 ? 2.963 65.631 19.117 1.00 65.94 115 LEU A N 1
ATOM 849 C CA . LEU A 1 115 ? 4.310 65.159 18.781 1.00 65.94 115 LEU A CA 1
ATOM 850 C C . LEU A 1 115 ? 4.678 65.553 17.347 1.00 65.94 115 LEU A C 1
ATOM 852 O O . LEU A 1 115 ? 5.006 64.714 16.510 1.00 65.94 115 LEU A O 1
ATOM 856 N N . ASP A 1 116 ? 4.660 66.854 17.066 1.00 62.44 116 ASP A N 1
ATOM 857 C CA . ASP A 1 116 ? 5.149 67.414 15.804 1.00 62.44 116 ASP A CA 1
ATOM 858 C C . ASP A 1 116 ? 6.694 67.428 15.827 1.00 62.44 116 ASP A C 1
ATOM 860 O O . ASP A 1 116 ? 7.358 68.469 15.893 1.00 62.44 116 ASP A O 1
ATOM 864 N N . ILE A 1 117 ? 7.298 66.232 15.876 1.00 62.69 117 ILE A N 1
ATOM 865 C CA . ILE A 1 117 ? 8.749 66.048 15.810 1.00 62.69 117 ILE A CA 1
ATOM 866 C C . ILE A 1 117 ? 9.162 66.348 14.373 1.00 62.69 117 ILE A C 1
ATOM 868 O O . ILE A 1 117 ? 9.229 65.479 13.505 1.00 62.69 117 ILE A O 1
ATOM 872 N N . THR A 1 118 ? 9.428 67.622 14.119 1.00 72.38 118 THR A N 1
ATOM 873 C CA . THR A 1 118 ? 10.008 68.081 12.861 1.00 72.38 118 THR A CA 1
ATOM 874 C C . THR A 1 118 ? 11.298 67.310 12.563 1.00 72.38 118 THR A C 1
ATOM 876 O O . THR A 1 118 ? 12.153 67.110 13.429 1.00 72.38 118 THR A O 1
ATOM 879 N N . GLU A 1 119 ? 11.462 66.882 11.310 1.00 66.44 119 GLU A N 1
ATOM 880 C CA . GLU A 1 119 ? 12.605 66.084 10.837 1.00 66.44 119 GLU A CA 1
ATOM 881 C C . GLU A 1 119 ? 13.967 66.758 11.132 1.00 66.44 119 GLU A C 1
ATOM 883 O O . GLU A 1 119 ? 14.999 66.096 11.276 1.00 66.44 119 GLU A O 1
ATOM 888 N N . GLU A 1 120 ? 13.969 68.087 11.284 1.00 69.06 120 GLU A N 1
ATOM 889 C CA . GLU A 1 120 ? 15.129 68.877 11.705 1.00 69.06 120 GLU A CA 1
ATOM 890 C C . GLU A 1 120 ? 15.511 68.661 13.181 1.00 69.06 120 GLU A C 1
ATOM 892 O O . GLU A 1 120 ? 16.702 68.583 13.488 1.00 69.06 120 GLU A O 1
ATOM 897 N N . GLN A 1 121 ? 14.546 68.485 14.092 1.00 67.62 121 GLN A N 1
ATOM 898 C CA . GLN A 1 121 ? 14.820 68.175 15.503 1.00 67.62 121 GLN A CA 1
ATOM 899 C C . GLN A 1 121 ? 15.354 66.748 15.680 1.00 67.62 121 GLN A C 1
ATOM 901 O O . GLN A 1 121 ? 16.275 66.532 16.470 1.00 67.62 121 GLN A O 1
ATOM 906 N N . ALA A 1 122 ? 14.860 65.794 14.884 1.00 63.78 122 ALA A N 1
ATOM 907 C CA . ALA A 1 122 ? 15.367 64.422 14.877 1.00 63.78 122 ALA A CA 1
ATOM 908 C C . ALA A 1 122 ? 16.828 64.346 14.386 1.00 63.78 122 ALA A C 1
ATOM 910 O O . ALA A 1 122 ? 17.653 63.649 14.979 1.00 63.78 122 ALA A O 1
ATOM 911 N N . LYS A 1 123 ? 17.194 65.116 13.350 1.00 64.38 123 LYS A N 1
ATOM 912 C CA . LYS A 1 123 ? 18.584 65.186 12.855 1.00 64.38 123 LYS A CA 1
ATOM 913 C C . LYS A 1 123 ? 19.514 65.926 13.822 1.00 64.38 123 LYS A C 1
ATOM 915 O O . LYS A 1 123 ? 20.655 65.501 14.009 1.00 64.38 123 LYS A O 1
ATOM 920 N N . ALA A 1 124 ? 19.038 66.985 14.481 1.00 63.84 124 ALA A N 1
ATOM 921 C CA . ALA A 1 124 ? 19.831 67.727 15.459 1.00 63.84 124 ALA A CA 1
ATOM 922 C C . ALA A 1 124 ? 20.144 66.893 16.716 1.00 63.84 124 ALA A C 1
ATOM 924 O O . ALA A 1 124 ? 21.289 66.904 17.169 1.00 63.84 124 ALA A O 1
ATOM 925 N N . ALA A 1 125 ? 19.182 66.108 17.216 1.00 59.31 125 ALA A N 1
ATOM 926 C CA . ALA A 1 125 ? 19.372 65.236 18.379 1.00 59.31 125 ALA A CA 1
ATOM 927 C C . ALA A 1 125 ? 20.377 64.093 18.127 1.00 59.31 125 ALA A C 1
ATOM 929 O O . ALA A 1 125 ? 21.128 63.730 19.026 1.00 59.31 125 ALA A O 1
ATOM 930 N N . VAL A 1 126 ? 20.459 63.571 16.897 1.00 59.12 126 VAL A N 1
ATOM 931 C CA . VAL A 1 126 ? 21.400 62.489 16.542 1.00 59.12 126 VAL A CA 1
ATOM 932 C C . VAL A 1 126 ? 22.814 63.012 16.237 1.00 59.12 126 VAL A C 1
ATOM 934 O O . VAL A 1 126 ? 23.793 62.288 16.400 1.00 59.12 126 VAL A O 1
ATOM 937 N N . SER A 1 127 ? 22.957 64.275 15.820 1.00 55.28 127 SER A N 1
ATOM 938 C CA . SER A 1 127 ? 24.251 64.840 15.394 1.00 55.28 127 SER A CA 1
ATOM 939 C C . SER A 1 127 ? 25.124 65.447 16.506 1.00 55.28 127 SER A C 1
ATOM 941 O O . SER A 1 127 ? 26.286 65.757 16.242 1.00 55.28 127 SER A O 1
ATOM 943 N N . ALA A 1 128 ? 24.604 65.621 17.728 1.00 50.94 128 ALA A N 1
ATOM 944 C CA . ALA A 1 128 ? 25.261 66.416 18.776 1.00 50.94 128 ALA A CA 1
ATOM 945 C C . ALA A 1 128 ? 25.559 65.671 20.091 1.00 50.94 128 ALA A C 1
ATOM 947 O O . ALA A 1 128 ? 26.112 66.271 21.014 1.00 50.94 128 ALA A O 1
ATOM 948 N N . GLU A 1 129 ? 25.261 64.375 20.194 1.00 51.56 129 GLU A N 1
ATOM 949 C CA . GLU A 1 129 ? 25.774 63.557 21.295 1.00 51.56 129 GLU A CA 1
ATOM 950 C C . GLU A 1 129 ? 27.165 63.030 20.927 1.00 51.56 129 GLU A C 1
ATOM 952 O O . GLU A 1 129 ? 27.350 61.944 20.375 1.00 51.56 129 GLU A O 1
ATOM 957 N N . GLU A 1 130 ? 28.180 63.854 21.204 1.00 58.91 130 GLU A N 1
ATOM 958 C CA . GLU A 1 130 ? 29.572 63.420 21.226 1.00 58.91 130 GLU A CA 1
ATOM 959 C C . GLU A 1 130 ? 29.680 62.181 22.121 1.00 58.91 130 GLU A C 1
ATOM 961 O O . GLU A 1 130 ? 29.561 62.274 23.344 1.00 58.91 130 GLU A O 1
ATOM 966 N N . ILE A 1 131 ? 29.902 61.012 21.511 1.00 60.12 131 ILE A N 1
ATOM 967 C CA . ILE A 1 131 ? 30.118 59.748 22.222 1.00 60.12 131 ILE A CA 1
ATOM 968 C C . ILE A 1 131 ? 31.110 60.019 23.363 1.00 60.12 131 ILE A C 1
ATOM 970 O O . ILE A 1 131 ? 32.258 60.392 23.086 1.00 60.12 131 ILE A O 1
ATOM 974 N N . PRO A 1 132 ? 30.703 59.878 24.639 1.00 60.75 132 PRO A N 1
ATOM 975 C CA . PRO A 1 132 ? 31.449 60.447 25.745 1.00 60.75 132 PRO A CA 1
ATOM 976 C C . PRO A 1 132 ? 32.883 59.916 25.745 1.00 60.75 132 PRO A C 1
ATOM 978 O O . PRO A 1 132 ? 33.131 58.707 25.795 1.00 60.75 132 PRO A O 1
ATOM 981 N N . SER A 1 133 ? 33.841 60.848 25.735 1.00 69.12 133 SER A N 1
ATOM 982 C CA . SER A 1 133 ? 35.303 60.644 25.745 1.00 69.12 133 SER A CA 1
ATOM 983 C C . SER A 1 133 ? 35.813 59.671 26.822 1.00 69.12 133 SER A C 1
ATOM 985 O O . SER A 1 133 ? 36.937 59.166 26.745 1.00 69.12 133 SER A O 1
ATOM 987 N N . ARG A 1 134 ? 34.963 59.349 27.800 1.00 78.50 134 ARG A N 1
ATOM 988 C CA . ARG A 1 134 ? 35.162 58.343 28.846 1.00 78.50 134 ARG A CA 1
ATOM 989 C C . ARG A 1 134 ? 35.484 56.954 28.290 1.00 78.50 134 ARG A C 1
ATOM 991 O O . ARG A 1 134 ? 36.341 56.282 28.857 1.00 78.50 134 ARG A O 1
ATOM 998 N N . TRP A 1 135 ? 34.896 56.547 27.163 1.00 77.44 135 TRP A N 1
ATOM 999 C CA . TRP A 1 135 ? 35.191 55.239 26.558 1.00 77.44 135 TRP A CA 1
ATOM 1000 C C . TRP A 1 135 ? 36.625 55.135 26.034 1.00 77.44 135 TRP A C 1
ATOM 1002 O O . TRP A 1 135 ? 37.279 54.112 26.232 1.00 77.44 135 TRP A O 1
ATOM 1012 N N . ARG A 1 136 ? 37.154 56.210 25.434 1.00 80.12 136 ARG A N 1
ATOM 1013 C CA . ARG A 1 136 ? 38.549 56.251 24.964 1.00 80.12 136 ARG A CA 1
ATOM 1014 C C . ARG A 1 136 ? 39.529 56.226 26.134 1.00 80.12 136 ARG A C 1
ATOM 1016 O O . ARG A 1 136 ? 40.528 55.516 26.073 1.00 80.12 136 ARG A O 1
ATOM 1023 N N . ALA A 1 137 ? 39.229 56.959 27.207 1.00 85.50 137 ALA A N 1
ATOM 1024 C CA . ALA A 1 137 ? 40.045 56.951 28.420 1.00 85.50 137 ALA A CA 1
ATOM 1025 C C . ALA A 1 137 ? 40.070 55.564 29.088 1.00 85.50 137 ALA A C 1
ATOM 1027 O O . ALA A 1 137 ? 41.133 55.094 29.483 1.00 85.50 137 ALA A O 1
ATOM 1028 N N . PHE A 1 138 ? 38.922 54.884 29.149 1.00 86.12 138 PHE A N 1
ATOM 1029 C CA . PHE A 1 138 ? 38.821 53.519 29.660 1.00 86.12 138 PHE A CA 1
ATOM 1030 C C . PHE A 1 138 ? 39.615 52.519 28.805 1.00 86.12 138 PHE A C 1
ATOM 1032 O O . PHE A 1 138 ? 40.438 51.780 29.342 1.00 86.12 138 PHE A O 1
ATOM 1039 N N . PHE A 1 139 ? 39.451 52.548 27.476 1.00 85.50 139 PHE A N 1
ATOM 1040 C CA . PHE A 1 139 ? 40.195 51.672 26.561 1.00 85.50 139 PHE A CA 1
ATOM 1041 C C . PHE A 1 139 ? 41.710 51.875 26.655 1.00 85.50 139 PHE A C 1
ATOM 1043 O O . PHE A 1 139 ? 42.474 50.907 26.684 1.00 85.50 139 PHE A O 1
ATOM 1050 N N . ASN A 1 140 ? 42.151 53.129 26.764 1.00 88.00 140 ASN A N 1
ATOM 1051 C CA . ASN A 1 140 ? 43.569 53.456 26.862 1.00 88.00 140 ASN A CA 1
ATOM 1052 C C . ASN A 1 140 ? 44.193 53.053 28.209 1.00 88.00 140 ASN A C 1
ATOM 1054 O O . ASN A 1 140 ? 45.408 52.883 28.271 1.00 88.00 140 ASN A O 1
ATOM 1058 N N . ASN A 1 141 ? 43.397 52.846 29.262 1.00 93.50 141 ASN A N 1
ATOM 1059 C CA . ASN A 1 141 ? 43.897 52.449 30.581 1.00 93.50 141 ASN A CA 1
ATOM 1060 C C . ASN A 1 141 ? 43.989 50.920 30.784 1.00 93.50 141 ASN A C 1
ATOM 1062 O O . ASN A 1 141 ? 44.503 50.457 31.798 1.00 93.50 141 ASN A O 1
ATOM 1066 N N . LEU A 1 142 ? 43.492 50.120 29.836 1.00 92.44 142 LEU A N 1
ATOM 1067 C CA . LEU A 1 142 ? 43.564 48.655 29.890 1.00 92.44 142 LEU A CA 1
ATOM 1068 C C . LEU A 1 142 ? 44.908 48.137 29.370 1.00 92.44 142 LEU A C 1
ATOM 1070 O O . LEU A 1 142 ? 45.476 48.713 28.439 1.00 92.44 142 LEU A O 1
ATOM 1074 N N . SER A 1 143 ? 45.387 47.024 29.936 1.00 95.12 143 SER A N 1
ATOM 1075 C CA . SER A 1 143 ? 46.588 46.341 29.442 1.00 95.12 143 SER A CA 1
ATOM 1076 C C . SER A 1 143 ? 46.347 45.722 28.061 1.00 95.12 143 SER A C 1
ATOM 1078 O O . SER A 1 143 ? 45.213 45.379 27.715 1.00 95.12 143 SER A O 1
ATOM 1080 N N . ASP A 1 144 ? 47.404 45.529 27.268 1.00 94.56 144 ASP A N 1
ATOM 1081 C CA . ASP A 1 144 ? 47.273 45.010 25.895 1.00 94.56 144 ASP A CA 1
ATOM 1082 C C . ASP A 1 144 ? 46.563 43.644 25.834 1.00 94.56 144 ASP A C 1
ATOM 1084 O O . ASP A 1 144 ? 45.771 43.391 24.926 1.00 94.56 144 ASP A O 1
ATOM 1088 N N . GLN A 1 145 ? 46.754 42.791 26.848 1.00 92.31 145 GLN A N 1
ATOM 1089 C CA . GLN A 1 145 ? 46.058 41.502 26.955 1.00 92.31 145 GLN A CA 1
ATOM 1090 C C . GLN A 1 145 ? 44.551 41.657 27.217 1.00 92.31 145 GLN A C 1
ATOM 1092 O O . GLN A 1 145 ? 43.749 40.916 26.651 1.00 92.31 145 GLN A O 1
ATOM 1097 N N . GLN A 1 146 ? 44.150 42.631 28.040 1.00 93.50 146 GLN A N 1
ATOM 1098 C CA . GLN A 1 146 ? 42.739 42.907 28.331 1.00 93.50 146 GLN A CA 1
ATOM 1099 C C . GLN A 1 146 ? 42.029 43.576 27.153 1.00 93.50 146 GLN A C 1
ATOM 1101 O O . GLN A 1 146 ? 40.851 43.327 26.912 1.00 93.50 146 GLN A O 1
ATOM 1106 N N . ARG A 1 147 ? 42.745 44.404 26.385 1.00 91.88 147 ARG A N 1
ATOM 1107 C CA . ARG A 1 147 ? 42.217 44.974 25.139 1.00 91.88 147 ARG A CA 1
ATOM 1108 C C . ARG A 1 147 ? 41.914 43.876 24.130 1.00 91.88 147 ARG A C 1
ATOM 1110 O O . ARG A 1 147 ? 40.834 43.870 23.549 1.00 91.88 147 ARG A O 1
ATOM 1117 N N . PHE A 1 148 ? 42.836 42.926 23.964 1.00 94.75 148 PHE A N 1
ATOM 1118 C CA . PHE A 1 148 ? 42.625 41.793 23.070 1.00 94.75 148 PHE A CA 1
ATOM 1119 C C . PHE A 1 148 ? 41.432 40.933 23.508 1.00 94.75 148 PHE A C 1
ATOM 1121 O O . PHE A 1 148 ? 40.593 40.597 22.674 1.00 94.75 148 PHE A O 1
ATOM 1128 N N . SER A 1 149 ? 41.297 40.631 24.807 1.00 93.69 149 SER A N 1
ATOM 1129 C CA . SER A 1 149 ? 40.160 39.843 25.301 1.00 93.69 149 SER A CA 1
ATOM 1130 C C . SER A 1 149 ? 38.819 40.571 25.172 1.00 93.69 149 SER A C 1
ATOM 1132 O O . SER A 1 149 ? 37.826 39.926 24.853 1.00 93.69 149 SER A O 1
ATOM 1134 N N . LEU A 1 150 ? 38.775 41.897 25.347 1.00 94.81 150 LEU A N 1
ATOM 1135 C CA . LEU A 1 150 ? 37.568 42.699 25.114 1.00 94.81 150 LEU A CA 1
ATOM 1136 C C . LEU A 1 150 ? 37.175 42.747 23.639 1.00 94.81 150 LEU A C 1
ATOM 1138 O O . LEU A 1 150 ? 35.995 42.618 23.330 1.00 94.81 150 LEU A O 1
ATOM 1142 N N . ILE A 1 151 ? 38.142 42.903 22.731 1.00 94.25 151 ILE A N 1
ATOM 1143 C CA . ILE A 1 151 ? 37.874 42.888 21.286 1.00 94.25 151 ILE A CA 1
ATOM 1144 C C . ILE A 1 151 ? 37.370 41.506 20.860 1.00 94.25 151 ILE A C 1
ATOM 1146 O O . ILE A 1 151 ? 36.389 41.418 20.126 1.00 94.25 151 ILE A O 1
ATOM 1150 N N . LEU A 1 152 ? 37.997 40.432 21.351 1.00 96.31 152 LEU A N 1
ATOM 1151 C CA . LEU A 1 152 ? 37.586 39.061 21.052 1.00 96.31 152 LEU A CA 1
ATOM 1152 C C . LEU A 1 152 ? 36.215 38.727 21.660 1.00 96.31 152 LEU A C 1
ATOM 1154 O O . LEU A 1 152 ? 35.364 38.149 20.996 1.00 96.31 152 LEU A O 1
ATOM 1158 N N . GLY A 1 153 ? 35.970 39.114 22.913 1.00 96.12 153 GLY A N 1
ATOM 1159 C CA . GLY A 1 153 ? 34.670 38.930 23.560 1.00 96.12 153 GLY A CA 1
ATOM 1160 C C . GLY A 1 153 ? 33.570 39.734 22.868 1.00 96.12 153 GLY A C 1
ATOM 1161 O O . GLY A 1 153 ? 32.482 39.215 22.626 1.00 96.12 153 GLY A O 1
ATOM 1162 N N . GLY A 1 154 ? 33.877 40.973 22.477 1.00 95.56 154 GLY A N 1
ATOM 1163 C CA . GLY A 1 154 ? 32.980 41.833 21.714 1.00 95.56 154 GLY A CA 1
ATOM 1164 C C . GLY A 1 154 ? 32.654 41.265 20.335 1.00 95.56 154 GLY A C 1
ATOM 1165 O O . GLY A 1 154 ? 31.489 41.261 19.950 1.00 95.56 154 GLY A O 1
ATOM 1166 N N . SER A 1 155 ? 33.640 40.725 19.610 1.00 95.25 155 SER A N 1
ATOM 1167 C CA . SER A 1 155 ? 33.399 40.124 18.293 1.00 95.25 155 SER A CA 1
ATOM 1168 C C . SER A 1 155 ? 32.542 38.861 18.379 1.00 95.25 155 SER A C 1
ATOM 1170 O O . SER A 1 155 ? 31.632 38.697 17.567 1.00 95.25 155 SER A O 1
ATOM 1172 N N . VAL A 1 156 ? 32.758 38.012 19.390 1.00 97.44 156 VAL A N 1
ATOM 1173 C CA . VAL A 1 156 ? 31.922 36.828 19.647 1.00 97.44 156 VAL A CA 1
ATOM 1174 C C . VAL A 1 156 ? 30.491 37.230 20.013 1.00 97.44 156 VAL A C 1
ATOM 1176 O O . VAL A 1 156 ? 29.546 36.640 19.494 1.00 97.44 156 VAL A O 1
ATOM 1179 N N . ALA A 1 157 ? 30.311 38.256 20.849 1.00 96.94 157 ALA A N 1
ATOM 1180 C CA . ALA A 1 157 ? 28.984 38.762 21.198 1.00 96.94 157 ALA A CA 1
ATOM 1181 C C . ALA A 1 157 ? 28.244 39.325 19.972 1.00 96.94 157 ALA A C 1
ATOM 1183 O O . ALA A 1 157 ? 27.067 39.032 19.776 1.00 96.94 157 ALA A O 1
ATOM 1184 N N . LEU A 1 158 ? 28.942 40.075 19.112 1.00 96.62 158 LEU A N 1
ATOM 1185 C CA . LEU A 1 158 ? 28.367 40.667 17.900 1.00 96.62 158 LEU A CA 1
ATOM 1186 C C . LEU A 1 158 ? 27.970 39.584 16.881 1.00 96.62 158 LEU A C 1
ATOM 1188 O O . LEU A 1 158 ? 26.871 39.630 16.332 1.00 96.62 158 LEU A O 1
ATOM 1192 N N . LEU A 1 159 ? 28.808 38.555 16.703 1.00 96.31 159 LEU A N 1
ATOM 1193 C CA . LEU A 1 159 ? 28.467 37.354 15.927 1.00 96.31 159 LEU A CA 1
ATOM 1194 C C . LEU A 1 159 ? 27.254 36.616 16.505 1.00 96.31 159 LEU A C 1
ATOM 1196 O O . LEU A 1 159 ? 26.399 36.167 15.745 1.00 96.31 159 LEU A O 1
ATOM 1200 N N . GLY A 1 160 ? 27.155 36.519 17.833 1.00 96.19 160 GLY A N 1
ATOM 1201 C CA . GLY A 1 160 ? 26.010 35.918 18.513 1.00 96.19 160 GLY A CA 1
ATOM 1202 C C . GLY A 1 160 ? 24.704 36.658 18.222 1.00 96.19 160 GLY A C 1
ATOM 1203 O O . GLY A 1 160 ? 23.721 36.030 17.838 1.00 96.19 160 GLY A O 1
ATOM 1204 N N . VAL A 1 161 ? 24.704 37.990 18.328 1.00 96.62 161 VAL A N 1
ATOM 1205 C CA . VAL A 1 161 ? 23.525 38.818 18.014 1.00 96.62 161 VAL A CA 1
ATOM 1206 C C . VAL A 1 161 ? 23.142 38.702 16.537 1.00 96.62 161 VAL A C 1
ATOM 1208 O O . VAL A 1 161 ? 21.965 38.529 16.234 1.00 96.62 161 VAL A O 1
ATOM 1211 N N . LEU A 1 162 ? 24.116 38.725 15.620 1.00 95.62 162 LEU A N 1
ATOM 1212 C CA . LEU A 1 162 ? 23.868 38.530 14.187 1.00 95.62 162 LEU A CA 1
ATOM 1213 C C . LEU A 1 162 ? 23.213 37.168 13.904 1.00 95.62 162 LEU A C 1
ATOM 1215 O O . LEU A 1 162 ? 22.272 37.082 13.120 1.00 95.62 162 LEU A O 1
ATOM 1219 N N . LEU A 1 163 ? 23.693 36.106 14.555 1.00 94.56 163 LEU A N 1
ATOM 1220 C CA . LEU A 1 163 ? 23.161 34.756 14.384 1.00 94.56 163 LEU A CA 1
ATOM 1221 C C . LEU A 1 163 ? 21.728 34.638 14.923 1.00 94.56 163 LEU A C 1
ATOM 1223 O O . LEU A 1 163 ? 20.882 34.034 14.268 1.00 94.56 163 LEU A O 1
ATOM 1227 N N . VAL A 1 164 ? 21.435 35.257 16.071 1.00 94.56 164 VAL A N 1
ATOM 1228 C CA . VAL A 1 164 ? 20.070 35.329 16.622 1.00 94.56 164 VAL A CA 1
ATOM 1229 C C . VAL A 1 164 ? 19.147 36.131 15.703 1.00 94.56 164 VAL A C 1
ATOM 1231 O O . VAL A 1 164 ? 18.034 35.688 15.436 1.00 94.56 164 VAL A O 1
ATOM 1234 N N . ALA A 1 165 ? 19.607 37.258 15.154 1.00 94.50 165 ALA A N 1
ATOM 1235 C CA . ALA A 1 165 ? 18.835 38.042 14.191 1.00 94.50 165 ALA A CA 1
ATOM 1236 C C . ALA A 1 165 ? 18.543 37.252 12.899 1.00 94.50 165 ALA A C 1
ATOM 1238 O O . ALA A 1 165 ? 17.421 37.283 12.402 1.00 94.50 165 ALA A O 1
ATOM 1239 N N . LEU A 1 166 ? 19.514 36.484 12.390 1.00 93.25 166 LEU A N 1
ATOM 1240 C CA . LEU A 1 166 ? 19.330 35.593 11.236 1.00 93.25 166 LEU A CA 1
ATOM 1241 C C . LEU A 1 166 ? 18.370 34.424 11.517 1.00 93.25 166 LEU A C 1
ATOM 1243 O O . LEU A 1 166 ? 17.632 34.009 10.621 1.00 93.25 166 LEU A O 1
ATOM 1247 N N . LEU A 1 167 ? 18.375 33.893 12.743 1.00 91.69 167 LEU A N 1
ATOM 1248 C CA . LEU A 1 167 ? 17.426 32.871 13.194 1.00 91.69 167 LEU A CA 1
ATOM 1249 C C . LEU A 1 167 ? 16.003 33.433 13.283 1.00 91.69 167 LEU A C 1
ATOM 1251 O O . LEU A 1 167 ? 15.076 32.809 12.773 1.00 91.69 167 LEU A O 1
ATOM 1255 N N . LEU A 1 168 ? 15.839 34.618 13.878 1.00 91.69 168 LEU A N 1
ATOM 1256 C CA . LEU A 1 168 ? 14.546 35.303 13.987 1.00 91.69 168 LEU A CA 1
ATOM 1257 C C . LEU A 1 168 ? 14.003 35.733 12.618 1.00 91.69 168 LEU A C 1
ATOM 1259 O O . LEU A 1 168 ? 12.804 35.639 12.385 1.00 91.69 168 LEU A O 1
ATOM 1263 N N . GLY A 1 169 ? 14.877 36.129 11.689 1.00 90.50 169 GLY A N 1
ATOM 1264 C CA . GLY A 1 169 ? 14.510 36.450 10.308 1.00 90.50 169 GLY A CA 1
ATOM 1265 C C . GLY A 1 169 ? 14.143 35.237 9.445 1.00 90.50 169 GLY A C 1
ATOM 1266 O O . GLY A 1 169 ? 13.902 35.396 8.252 1.00 90.50 169 GLY A O 1
ATOM 1267 N N . GLY A 1 170 ? 14.149 34.018 9.997 1.00 86.75 170 GLY A N 1
ATOM 1268 C CA . GLY A 1 170 ? 13.752 32.804 9.279 1.00 86.75 170 GLY A CA 1
ATOM 1269 C C . GLY A 1 170 ? 14.743 32.335 8.207 1.00 86.75 170 GLY A C 1
ATOM 1270 O O . GLY A 1 170 ? 14.490 31.332 7.545 1.00 86.75 170 GLY A O 1
ATOM 1271 N N . TYR A 1 171 ? 15.886 33.009 8.046 1.00 88.69 171 TYR A N 1
ATOM 1272 C CA . TYR A 1 171 ? 16.844 32.720 6.973 1.00 88.69 171 TYR A CA 1
ATOM 1273 C C . TYR A 1 171 ? 17.600 31.403 7.201 1.00 88.69 171 TYR A C 1
ATOM 1275 O O . TYR A 1 171 ? 17.981 30.725 6.249 1.00 88.69 171 TYR A O 1
ATOM 1283 N N . LEU A 1 172 ? 17.810 31.037 8.472 1.00 84.69 172 LEU A N 1
ATOM 1284 C CA . LEU A 1 172 ? 18.450 29.779 8.875 1.00 84.69 172 LEU A CA 1
ATOM 1285 C C . LEU A 1 172 ? 17.470 28.694 9.328 1.00 84.69 172 LEU A C 1
ATOM 1287 O O . LEU A 1 172 ? 17.920 27.602 9.676 1.00 84.69 172 LEU A O 1
ATOM 1291 N N . VAL A 1 173 ? 16.160 28.954 9.347 1.00 82.88 173 VAL A N 1
ATOM 1292 C CA . VAL A 1 173 ? 15.199 27.904 9.690 1.00 82.88 173 VAL A CA 1
ATOM 1293 C C . VAL A 1 173 ? 15.141 26.957 8.491 1.00 82.88 173 VAL A C 1
ATOM 1295 O O . VAL A 1 173 ? 14.704 27.383 7.418 1.00 82.88 173 VAL A O 1
ATOM 1298 N N . PRO A 1 174 ? 15.613 25.698 8.609 1.00 75.56 174 PRO A N 1
ATOM 1299 C CA . PRO A 1 174 ? 15.480 24.746 7.521 1.00 75.56 174 PRO A CA 1
ATOM 1300 C C . PRO A 1 174 ? 13.999 24.667 7.174 1.00 75.56 174 PRO A C 1
ATOM 1302 O O . PRO A 1 174 ? 13.165 24.397 8.042 1.00 75.56 174 PRO A O 1
ATOM 1305 N N . LYS A 1 175 ? 13.672 24.953 5.911 1.00 76.50 175 LYS A N 1
ATOM 1306 C CA . LYS A 1 175 ? 12.328 24.742 5.390 1.00 76.50 175 LYS A CA 1
ATOM 1307 C C . LYS A 1 175 ? 12.090 23.242 5.445 1.00 76.50 175 LYS A C 1
ATOM 1309 O O . LYS A 1 175 ? 12.487 22.502 4.550 1.00 76.50 175 LYS A O 1
ATOM 1314 N N . PHE A 1 176 ? 11.515 22.785 6.549 1.00 67.94 176 PHE A N 1
ATOM 1315 C CA . PHE A 1 176 ? 10.929 21.468 6.623 1.00 67.94 176 PHE A CA 1
ATOM 1316 C C . PHE A 1 176 ? 9.716 21.529 5.709 1.00 67.94 176 PHE A C 1
ATOM 1318 O O . PHE A 1 176 ? 8.622 21.901 6.127 1.00 67.94 176 PHE A O 1
ATOM 1325 N N . GLU A 1 177 ? 9.938 21.228 4.433 1.00 65.50 177 GLU A N 1
ATOM 1326 C CA . GLU A 1 177 ? 8.882 20.787 3.542 1.00 65.50 177 GLU A CA 1
ATOM 1327 C C . GLU A 1 177 ? 8.312 19.538 4.198 1.00 65.50 177 GLU A C 1
ATOM 1329 O O . GLU A 1 177 ? 8.852 18.442 4.067 1.00 65.50 177 GLU A O 1
ATOM 1334 N N . VAL A 1 178 ? 7.295 19.720 5.039 1.00 64.62 178 VAL A N 1
ATOM 1335 C CA . VAL A 1 178 ? 6.574 18.602 5.621 1.00 64.62 178 VAL A CA 1
ATOM 1336 C C . VAL A 1 178 ? 5.965 17.892 4.415 1.00 64.62 178 VAL A C 1
ATOM 1338 O O . VAL A 1 178 ? 5.084 18.463 3.776 1.00 64.62 178 VAL A O 1
ATOM 1341 N N . PRO A 1 179 ? 6.400 16.667 4.064 1.00 63.12 179 PRO A N 1
ATOM 1342 C CA . PRO A 1 179 ? 5.909 15.973 2.871 1.00 63.12 179 PRO A CA 1
ATOM 1343 C C . PRO A 1 179 ? 4.454 15.502 3.046 1.00 63.12 179 PRO A C 1
ATOM 1345 O O . PRO A 1 179 ? 3.937 14.711 2.259 1.00 63.12 179 PRO A O 1
ATOM 1348 N N . TYR A 1 180 ? 3.797 15.943 4.118 1.00 62.56 180 TYR A N 1
ATOM 1349 C CA . TYR A 1 180 ? 2.422 15.637 4.427 1.00 62.56 180 TYR A CA 1
ATOM 1350 C C . TYR A 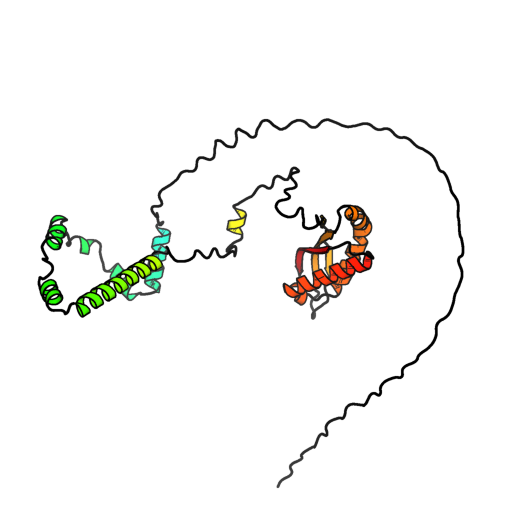1 180 ? 1.546 16.684 3.760 1.00 62.56 180 TYR A C 1
ATOM 1352 O O . TYR A 1 180 ? 1.582 17.866 4.086 1.00 62.56 180 TYR A O 1
ATOM 136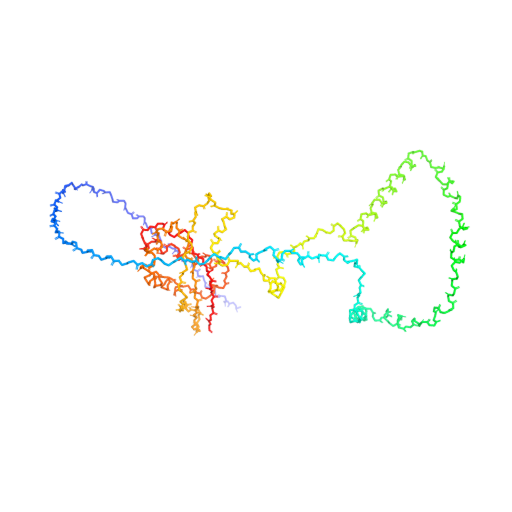0 N N . LEU A 1 181 ? 0.748 16.212 2.816 1.00 62.59 181 LEU A N 1
ATOM 1361 C CA . LEU A 1 181 ? -0.289 16.975 2.144 1.00 62.59 181 LEU A CA 1
ATOM 1362 C C . LEU A 1 181 ? -1.292 17.423 3.221 1.00 62.59 181 LEU A C 1
ATOM 1364 O O . LEU A 1 181 ? -2.084 16.607 3.693 1.00 62.59 181 LEU A O 1
ATOM 1368 N N . LEU A 1 182 ? -1.225 18.687 3.662 1.00 69.62 182 LEU A N 1
ATOM 1369 C CA . LEU A 1 182 ? -2.096 19.200 4.730 1.00 69.62 182 LEU A CA 1
ATOM 1370 C C . LEU A 1 182 ? -3.572 19.217 4.311 1.00 69.62 182 LEU A C 1
ATOM 1372 O O . LEU A 1 182 ? -4.454 19.105 5.160 1.00 69.62 182 LEU A O 1
ATOM 1376 N N . SER A 1 183 ? -3.858 19.302 3.009 1.00 73.25 183 SER A N 1
ATOM 1377 C CA . SER A 1 183 ? -5.201 19.069 2.488 1.00 73.25 183 SER A CA 1
ATOM 1378 C C . SER A 1 183 ? -5.169 18.516 1.061 1.00 73.25 183 SER A C 1
ATOM 1380 O O . SER A 1 183 ? -4.332 18.882 0.236 1.00 73.25 183 SER A O 1
ATOM 1382 N N . MET A 1 184 ? -6.129 17.641 0.752 1.00 66.31 184 MET A N 1
ATOM 1383 C CA . MET A 1 184 ? -6.366 17.147 -0.612 1.00 66.31 184 MET A CA 1
ATOM 1384 C C . MET A 1 184 ? -6.835 18.259 -1.564 1.00 66.31 184 MET A C 1
ATOM 1386 O O . MET A 1 184 ? -6.773 18.094 -2.780 1.00 66.31 184 MET A O 1
ATOM 1390 N N . GLU A 1 185 ? -7.265 19.406 -1.032 1.00 75.62 185 GLU A N 1
ATOM 1391 C CA . GLU A 1 185 ? -7.715 20.543 -1.831 1.00 75.62 185 GLU A CA 1
ATOM 1392 C C . GLU A 1 185 ? -6.557 21.168 -2.623 1.00 75.62 185 GLU A C 1
ATOM 1394 O O . GLU A 1 185 ? -6.718 21.461 -3.807 1.00 75.62 185 GLU A O 1
ATOM 1399 N N . GLN A 1 186 ? -5.367 21.297 -2.021 1.00 68.00 186 GLN A N 1
ATOM 1400 C CA . GLN A 1 186 ? -4.185 21.837 -2.708 1.00 68.00 186 GLN A CA 1
ATOM 1401 C C . GLN A 1 186 ? -3.696 20.923 -3.839 1.00 68.00 186 GLN A C 1
ATOM 1403 O O . GLN A 1 186 ? -3.305 21.405 -4.898 1.00 68.00 186 GLN A O 1
ATOM 1408 N N . VAL A 1 187 ? -3.790 19.606 -3.654 1.00 63.38 187 VAL A N 1
ATOM 1409 C CA . VAL A 1 187 ? -3.390 18.609 -4.663 1.00 63.38 187 VAL A CA 1
ATOM 1410 C C . VAL A 1 187 ? -4.393 18.551 -5.812 1.00 63.38 187 VAL A C 1
ATOM 1412 O O . VAL A 1 187 ? -4.017 18.311 -6.953 1.00 63.38 187 VAL A O 1
ATOM 1415 N N . SER A 1 188 ? -5.672 18.811 -5.528 1.00 67.81 188 SER A N 1
ATOM 1416 C CA . SER A 1 188 ? -6.733 18.773 -6.540 1.00 67.81 188 SER A CA 1
ATOM 1417 C C . SER A 1 188 ? -6.671 19.919 -7.555 1.00 67.81 188 SER A C 1
ATOM 1419 O O . SER A 1 188 ? -7.225 19.789 -8.644 1.00 67.81 188 SER A O 1
ATOM 1421 N N . LYS A 1 189 ? -6.001 21.032 -7.217 1.00 68.00 189 LYS A N 1
ATOM 1422 C CA . LYS A 1 189 ? -5.907 22.217 -8.086 1.00 68.00 189 LYS A CA 1
ATOM 1423 C C . LYS A 1 189 ? -4.819 22.086 -9.153 1.00 68.00 189 LYS A C 1
ATOM 1425 O O . LYS A 1 189 ? -4.922 22.732 -10.191 1.00 68.00 189 LYS A O 1
ATOM 1430 N N . VAL A 1 190 ? -3.818 21.229 -8.940 1.00 65.81 190 VAL A N 1
ATOM 1431 C CA . VAL A 1 190 ? -2.776 20.959 -9.938 1.00 65.81 190 VAL A CA 1
ATOM 1432 C C . VAL A 1 190 ? -3.160 19.704 -10.711 1.00 65.81 190 VAL A C 1
ATOM 1434 O O . VAL A 1 190 ? -2.760 18.586 -10.394 1.00 65.81 190 VAL A O 1
ATOM 1437 N N . VAL A 1 191 ? -3.996 19.895 -11.728 1.00 61.03 191 VAL A N 1
ATOM 1438 C CA . VAL A 1 191 ? -4.279 18.845 -12.704 1.00 61.03 191 VAL A CA 1
ATOM 1439 C C . VAL A 1 191 ? -3.020 18.690 -13.546 1.00 61.03 191 VAL A C 1
ATOM 1441 O O . VAL A 1 191 ? -2.731 19.539 -14.380 1.00 61.03 191 VAL A O 1
ATOM 1444 N N . PHE A 1 192 ? -2.250 17.631 -13.306 1.00 64.50 192 PHE A N 1
ATOM 1445 C CA . PHE A 1 192 ? -1.232 17.182 -14.250 1.00 64.50 192 PHE A CA 1
ATOM 1446 C C . PHE A 1 192 ? -1.951 16.349 -15.316 1.00 64.50 192 PHE A C 1
ATOM 1448 O O . PHE A 1 192 ? -2.337 15.212 -15.022 1.00 64.50 192 PHE A O 1
ATOM 1455 N N . PRO A 1 193 ? -2.217 16.883 -16.524 1.00 57.56 193 PRO A N 1
ATOM 1456 C CA . PRO A 1 193 ? -2.748 16.063 -17.596 1.00 57.56 193 PRO A CA 1
ATOM 1457 C C . PRO A 1 193 ? -1.664 15.060 -17.994 1.00 57.56 193 PRO A C 1
ATOM 1459 O O . PRO A 1 193 ? -0.664 15.413 -18.614 1.00 57.56 193 PRO A O 1
ATOM 1462 N N . TYR A 1 194 ? -1.845 13.799 -17.613 1.00 55.12 194 TYR A N 1
ATOM 1463 C CA . TYR A 1 194 ? -1.081 12.716 -18.212 1.00 55.12 194 TYR A CA 1
ATOM 1464 C C . TYR A 1 194 ? -1.638 12.508 -19.616 1.00 55.12 194 TYR A C 1
ATOM 1466 O O . TYR A 1 194 ? -2.822 12.193 -19.765 1.00 55.12 194 TYR A O 1
ATOM 1474 N N . ALA A 1 195 ? -0.806 12.719 -20.635 1.00 57.06 195 ALA A N 1
ATOM 1475 C CA . ALA A 1 195 ? -1.138 12.324 -21.994 1.00 57.06 195 ALA A CA 1
ATOM 1476 C C . ALA A 1 195 ? -1.409 10.810 -21.981 1.00 57.06 195 ALA A C 1
ATOM 1478 O O . ALA A 1 195 ? -0.516 10.007 -21.728 1.00 57.06 195 ALA A O 1
ATOM 1479 N N . LEU A 1 196 ? -2.676 10.431 -22.160 1.00 58.53 196 LEU A N 1
ATOM 1480 C CA . LEU A 1 196 ? -3.138 9.037 -22.194 1.00 58.53 196 LEU A CA 1
ATOM 1481 C C . LEU A 1 196 ? -2.793 8.343 -23.520 1.00 58.53 196 LEU A C 1
ATOM 1483 O O . LEU A 1 196 ? -3.102 7.164 -23.691 1.00 58.53 196 LEU A O 1
ATOM 1487 N N . ASP A 1 197 ? -2.148 9.068 -24.428 1.00 56.38 197 ASP A N 1
ATOM 1488 C CA . ASP A 1 197 ? -1.838 8.616 -25.769 1.00 56.38 197 ASP A CA 1
ATOM 1489 C C . ASP A 1 197 ? -0.377 8.137 -25.822 1.00 56.38 197 ASP A C 1
ATOM 1491 O O . ASP A 1 197 ? 0.558 8.890 -26.074 1.00 56.38 197 ASP A O 1
ATOM 1495 N N . ASP A 1 198 ? -0.217 6.843 -25.543 1.00 56.62 198 ASP A N 1
ATOM 1496 C CA . ASP A 1 198 ? 0.852 5.951 -26.018 1.00 56.62 198 ASP A CA 1
ATOM 1497 C C . ASP A 1 198 ? 2.326 6.195 -25.612 1.00 56.62 198 ASP A C 1
ATOM 1499 O O . ASP A 1 198 ? 3.183 5.400 -26.007 1.00 56.62 198 ASP A O 1
ATOM 1503 N N . GLU A 1 199 ? 2.668 7.171 -24.766 1.00 50.41 199 GLU A N 1
ATOM 1504 C CA . GLU A 1 199 ? 4.031 7.252 -24.210 1.00 50.41 199 GLU A CA 1
ATOM 1505 C C . GLU A 1 199 ? 4.194 6.407 -22.936 1.00 50.41 199 GLU A C 1
ATOM 1507 O O . GLU A 1 199 ? 3.916 6.825 -21.810 1.00 50.41 199 GLU A O 1
ATOM 1512 N N . GLU A 1 200 ? 4.699 5.181 -23.116 1.00 54.84 200 GLU A N 1
ATOM 1513 C CA . GLU A 1 200 ? 5.313 4.389 -22.047 1.00 54.84 200 GLU A CA 1
ATOM 1514 C C . GLU A 1 200 ? 6.536 5.148 -21.509 1.00 54.84 200 GLU A C 1
ATOM 1516 O O . GLU A 1 200 ? 7.642 4.964 -22.002 1.00 54.84 200 GLU A O 1
ATOM 1521 N N . VAL A 1 201 ? 6.367 6.020 -20.511 1.00 51.38 201 VAL A N 1
ATOM 1522 C CA . VAL A 1 201 ? 7.495 6.727 -19.889 1.00 51.38 201 VAL A CA 1
ATOM 1523 C C . VAL A 1 201 ? 8.277 5.749 -18.993 1.00 51.38 201 VAL A C 1
ATOM 1525 O O . VAL A 1 201 ? 7.821 5.440 -17.885 1.00 51.38 201 VAL A O 1
ATOM 1528 N N . PRO A 1 202 ? 9.470 5.258 -19.388 1.00 56.19 202 PRO A N 1
ATOM 1529 C CA . PRO A 1 202 ? 10.236 4.305 -18.603 1.00 56.19 202 PRO A CA 1
ATOM 1530 C C . PRO A 1 202 ? 11.254 5.098 -17.785 1.00 56.19 202 PRO A C 1
ATOM 1532 O O . PRO A 1 202 ? 12.447 5.083 -18.067 1.00 56.19 202 PRO A O 1
ATOM 1535 N N . LEU A 1 203 ? 10.784 5.874 -16.806 1.00 52.06 203 LEU A N 1
ATOM 1536 C CA . LEU A 1 203 ? 11.650 6.896 -16.216 1.00 52.06 203 LEU A CA 1
ATOM 1537 C C . LEU A 1 203 ? 12.774 6.334 -15.332 1.00 52.06 203 LEU A C 1
ATOM 1539 O O . LEU A 1 203 ? 13.783 7.014 -15.219 1.00 52.06 203 LEU A O 1
ATOM 1543 N N . PHE A 1 204 ? 12.691 5.116 -14.763 1.00 48.16 204 PHE A N 1
ATOM 1544 C CA . PHE A 1 204 ? 13.742 4.635 -13.838 1.00 48.16 204 PHE A CA 1
ATOM 1545 C C . PHE A 1 204 ? 13.929 3.111 -13.657 1.00 48.16 204 PHE A C 1
ATOM 1547 O O . PHE A 1 204 ? 14.403 2.727 -12.594 1.00 48.16 204 PHE A O 1
ATOM 1554 N N . ASP A 1 205 ? 13.616 2.212 -14.606 1.00 50.34 205 ASP A N 1
ATOM 1555 C CA . ASP A 1 205 ? 13.738 0.761 -14.304 1.00 50.34 205 ASP A CA 1
ATOM 1556 C C . ASP A 1 205 ? 14.015 -0.195 -15.490 1.00 50.34 205 ASP A C 1
ATOM 1558 O O . ASP A 1 205 ? 13.551 -1.329 -15.501 1.00 50.34 205 ASP A O 1
ATOM 1562 N N . GLU A 1 206 ? 14.847 0.161 -16.478 1.00 49.91 206 GLU A N 1
ATOM 1563 C CA . GLU A 1 206 ? 15.246 -0.837 -17.502 1.00 49.91 206 GLU A CA 1
ATOM 1564 C C . GLU A 1 206 ? 16.073 -2.018 -16.950 1.00 49.91 206 GLU A C 1
ATOM 1566 O O . GLU A 1 206 ? 16.192 -3.048 -17.611 1.00 49.91 206 GLU A O 1
ATOM 1571 N N . TYR A 1 207 ? 16.571 -1.920 -15.710 1.00 52.44 207 TYR A N 1
ATOM 1572 C CA . TYR A 1 207 ? 17.331 -2.982 -15.037 1.00 52.44 207 TYR A CA 1
ATOM 1573 C C . TYR A 1 207 ? 16.620 -3.633 -13.840 1.00 52.44 207 TYR A C 1
ATOM 1575 O O . TYR A 1 207 ? 17.121 -4.629 -13.313 1.00 52.44 207 TYR A O 1
ATOM 1583 N N . ARG A 1 208 ? 15.445 -3.146 -13.419 1.00 56.50 208 ARG A N 1
ATOM 1584 C CA . ARG A 1 208 ? 14.555 -3.921 -12.543 1.00 56.50 208 ARG A CA 1
ATOM 1585 C C . ARG A 1 208 ? 13.474 -4.490 -13.440 1.00 56.50 208 ARG A C 1
ATOM 1587 O O . ARG A 1 208 ? 12.699 -3.734 -14.000 1.00 56.50 208 ARG A O 1
ATOM 1594 N N . SER A 1 209 ? 13.491 -5.813 -13.618 1.00 60.03 209 SER A N 1
ATOM 1595 C CA . SER A 1 209 ? 12.514 -6.611 -14.379 1.00 60.03 209 SER A CA 1
ATOM 1596 C C . SER A 1 209 ? 11.212 -5.850 -14.643 1.00 60.03 209 SER A C 1
ATOM 1598 O O . SER A 1 209 ? 10.533 -5.524 -13.667 1.00 60.03 209 SER A O 1
ATOM 1600 N N . ARG A 1 210 ? 10.902 -5.556 -15.918 1.00 69.31 210 ARG A N 1
ATOM 1601 C CA . ARG A 1 210 ? 9.685 -4.856 -16.372 1.00 69.31 210 ARG A CA 1
ATOM 1602 C C . ARG A 1 210 ? 8.448 -5.609 -15.884 1.00 69.31 210 ARG A C 1
ATOM 1604 O O . ARG A 1 210 ? 7.894 -6.452 -16.583 1.00 69.31 210 ARG A O 1
ATOM 1611 N N . ALA A 1 211 ? 8.077 -5.355 -14.639 1.00 79.69 211 ALA A N 1
ATOM 1612 C CA . ALA A 1 211 ? 7.064 -6.111 -13.944 1.00 79.69 211 ALA A CA 1
ATOM 1613 C C . ALA A 1 211 ? 5.708 -5.613 -14.451 1.00 79.69 211 ALA A C 1
ATOM 1615 O O . ALA A 1 211 ? 5.398 -4.421 -14.388 1.00 79.69 211 ALA A O 1
ATOM 1616 N N . TYR A 1 212 ? 4.940 -6.515 -15.053 1.00 92.56 212 TYR A N 1
ATOM 1617 C CA . TYR A 1 212 ? 3.696 -6.161 -15.719 1.00 92.56 212 TYR A CA 1
ATOM 1618 C C . TYR A 1 212 ? 2.546 -6.198 -14.712 1.00 92.56 212 TYR A C 1
ATOM 1620 O O . TYR A 1 212 ? 2.271 -7.232 -14.105 1.00 92.56 212 TYR A O 1
ATOM 1628 N N . SER A 1 213 ? 1.853 -5.076 -14.530 1.00 95.06 213 SER A N 1
ATOM 1629 C CA . SER A 1 213 ? 0.753 -4.978 -13.568 1.00 95.06 213 SER A CA 1
ATOM 1630 C C . SER A 1 213 ? -0.590 -5.335 -14.209 1.00 95.06 213 SER A C 1
ATOM 1632 O O . SER A 1 213 ? -1.112 -4.580 -15.022 1.00 95.06 213 SER A O 1
ATOM 1634 N N . TYR A 1 214 ? -1.186 -6.455 -13.795 1.00 97.25 214 TYR A N 1
ATOM 1635 C CA . TYR A 1 214 ? -2.510 -6.903 -14.229 1.00 97.25 214 TYR A CA 1
ATOM 1636 C C . TYR A 1 214 ? -3.598 -6.504 -13.211 1.00 97.25 214 TYR A C 1
ATOM 1638 O O . TYR A 1 214 ? -3.568 -6.981 -12.068 1.00 97.25 214 TYR A O 1
ATOM 1646 N N . PRO A 1 215 ? -4.565 -5.638 -13.572 1.00 97.25 215 PRO A N 1
ATOM 1647 C CA . PRO A 1 215 ? -5.687 -5.298 -12.701 1.00 97.25 215 PRO A CA 1
ATOM 1648 C C . PRO A 1 215 ? -6.697 -6.443 -12.605 1.00 97.25 215 PRO A C 1
ATOM 1650 O O . PRO A 1 215 ? -7.187 -6.931 -13.618 1.00 97.25 215 PRO A O 1
ATOM 1653 N N . LEU A 1 216 ? -7.092 -6.797 -11.383 1.00 97.69 216 LEU A N 1
ATOM 1654 C CA . LEU A 1 216 ? -8.244 -7.663 -11.138 1.00 97.69 216 LEU A CA 1
ATOM 1655 C C . LEU A 1 216 ? -9.530 -6.838 -11.004 1.00 97.69 216 LEU A C 1
ATOM 1657 O O . LEU A 1 216 ? -9.522 -5.666 -10.600 1.00 97.69 216 LEU A O 1
ATOM 1661 N N . ARG A 1 217 ? -10.664 -7.469 -11.317 1.00 96.31 217 ARG A N 1
ATOM 1662 C CA . ARG A 1 217 ? -11.992 -6.893 -11.067 1.00 96.31 217 ARG A CA 1
ATOM 1663 C C . ARG A 1 217 ? -12.225 -6.656 -9.573 1.00 96.31 217 ARG A C 1
ATOM 1665 O O . ARG A 1 217 ? -11.716 -7.382 -8.721 1.00 96.31 217 ARG A O 1
ATOM 1672 N N . ALA A 1 218 ? -13.007 -5.624 -9.263 1.00 97.94 218 ALA A N 1
ATOM 1673 C CA . ALA A 1 218 ? -13.438 -5.363 -7.896 1.00 97.94 218 ALA A CA 1
ATOM 1674 C C . ALA A 1 218 ? -14.405 -6.461 -7.427 1.00 97.94 218 ALA A C 1
ATOM 1676 O O . ALA A 1 218 ? -15.286 -6.875 -8.181 1.00 97.94 218 ALA A O 1
ATOM 1677 N N . THR A 1 219 ? -14.244 -6.923 -6.190 1.00 96.75 219 THR A N 1
ATOM 1678 C CA . THR A 1 219 ? -15.009 -8.042 -5.619 1.00 96.75 219 THR A CA 1
ATOM 1679 C C . THR A 1 219 ? -15.484 -7.694 -4.215 1.00 96.75 219 THR A C 1
ATOM 1681 O O . THR A 1 219 ? -14.745 -7.092 -3.437 1.00 96.75 219 THR A O 1
ATOM 1684 N N . ASN A 1 220 ? -16.734 -8.041 -3.905 1.00 98.00 220 ASN A N 1
ATOM 1685 C CA . ASN A 1 220 ? -17.322 -7.856 -2.580 1.00 98.00 220 ASN A CA 1
ATOM 1686 C C . ASN A 1 220 ? -17.180 -9.161 -1.802 1.00 98.00 220 ASN A C 1
ATOM 1688 O O . ASN A 1 220 ? -17.628 -10.204 -2.274 1.00 98.00 220 ASN A O 1
ATOM 1692 N N . ILE A 1 221 ? -16.549 -9.103 -0.635 1.00 97.94 221 ILE A N 1
ATOM 1693 C CA . ILE A 1 221 ? -16.155 -10.279 0.136 1.00 97.94 221 ILE A CA 1
ATOM 1694 C C . ILE A 1 221 ? -16.643 -10.118 1.573 1.00 97.94 221 ILE A C 1
ATOM 1696 O O . ILE A 1 221 ? -16.448 -9.068 2.191 1.00 97.94 221 ILE A O 1
ATOM 1700 N N . ASN A 1 222 ? -17.257 -11.173 2.104 1.00 98.00 222 ASN A N 1
ATOM 1701 C CA . ASN A 1 222 ? -17.589 -11.266 3.520 1.00 98.00 222 ASN A CA 1
ATOM 1702 C C . ASN A 1 222 ? -16.320 -11.611 4.296 1.00 98.00 222 ASN A C 1
ATOM 1704 O O . ASN A 1 222 ? -15.620 -12.560 3.959 1.00 98.00 222 ASN A O 1
ATOM 1708 N N . LEU A 1 223 ? -16.010 -10.829 5.320 1.00 98.19 223 LEU A N 1
ATOM 1709 C CA . LEU A 1 223 ? -14.825 -11.032 6.141 1.00 98.19 223 LEU A CA 1
ATOM 1710 C C . LEU A 1 223 ? -15.144 -11.952 7.318 1.00 98.19 223 LEU A C 1
ATOM 1712 O O . LEU A 1 223 ? -16.308 -12.199 7.651 1.00 98.19 223 LEU A O 1
ATOM 1716 N N . LYS A 1 224 ? -14.096 -12.432 7.990 1.00 97.62 224 LYS A N 1
ATOM 1717 C CA . LYS A 1 224 ? -14.268 -13.194 9.221 1.00 97.62 224 LYS A CA 1
ATOM 1718 C C . LYS A 1 224 ? -14.945 -12.308 10.264 1.00 97.62 224 LYS A C 1
ATOM 1720 O O . LYS A 1 224 ? -14.452 -11.223 10.587 1.00 97.62 224 LYS A O 1
ATOM 1725 N N . GLN A 1 225 ? -16.067 -12.791 10.790 1.00 96.62 225 GLN A N 1
ATOM 1726 C CA . GLN A 1 225 ? -16.831 -12.077 11.804 1.00 96.62 225 GLN A CA 1
ATOM 1727 C C . GLN A 1 225 ? -16.008 -11.920 13.084 1.00 96.62 225 GLN A C 1
ATOM 1729 O O . GLN A 1 225 ? -15.404 -12.868 13.589 1.00 96.62 225 GLN A O 1
ATOM 1734 N N . GLU A 1 226 ? -16.004 -10.698 13.601 1.00 94.94 226 GLU A N 1
ATOM 1735 C CA . GLU A 1 226 ? -15.379 -10.325 14.862 1.00 94.94 226 GLU A CA 1
ATOM 1736 C C . GLU A 1 226 ? -16.470 -9.680 15.726 1.00 94.94 226 GLU A C 1
ATOM 1738 O O . GLU A 1 226 ? -16.802 -8.498 15.579 1.00 94.94 226 GLU A O 1
ATOM 1743 N N . GLY A 1 227 ? -17.103 -10.499 16.569 1.00 93.50 227 GLY A N 1
ATOM 1744 C CA . GLY A 1 227 ? -18.292 -10.132 17.344 1.00 93.50 227 GLY A CA 1
ATOM 1745 C C . GLY A 1 227 ? -19.611 -10.424 16.617 1.00 93.50 227 GLY A C 1
ATOM 1746 O O . GLY A 1 227 ? -19.676 -11.316 15.780 1.00 93.50 227 GLY A O 1
ATOM 1747 N N . ASP A 1 228 ? -20.657 -9.670 16.966 1.00 94.31 228 ASP A N 1
ATOM 1748 C CA . ASP A 1 228 ? -22.052 -9.930 16.556 1.00 94.31 228 ASP A CA 1
ATOM 1749 C C . ASP A 1 228 ? -22.454 -9.257 15.227 1.00 94.31 228 ASP A C 1
ATOM 1751 O O . ASP A 1 228 ? -23.502 -9.537 14.653 1.00 94.31 228 ASP A O 1
ATOM 1755 N N . ARG A 1 229 ? -21.623 -8.341 14.711 1.00 94.31 229 ARG A N 1
ATOM 1756 C CA . ARG A 1 229 ? -21.917 -7.613 13.466 1.00 94.31 229 ARG A CA 1
ATOM 1757 C C . ARG A 1 229 ? -21.190 -8.239 12.276 1.00 94.31 229 ARG A C 1
ATOM 1759 O O . ARG A 1 229 ? -19.970 -8.419 12.368 1.00 94.31 229 ARG A O 1
ATOM 1766 N N . PRO A 1 230 ? -21.891 -8.524 11.163 1.00 96.25 230 PRO A N 1
ATOM 1767 C CA . PRO A 1 230 ? -21.248 -9.004 9.949 1.00 96.25 230 PRO A CA 1
ATOM 1768 C C . PRO A 1 230 ? -20.317 -7.926 9.387 1.00 96.25 230 PRO A C 1
ATOM 1770 O O . PRO A 1 230 ? -20.657 -6.750 9.351 1.00 96.25 230 PRO A O 1
ATOM 1773 N N . SER A 1 231 ? -19.137 -8.331 8.936 1.00 97.12 231 SER A N 1
ATOM 1774 C CA . SER A 1 231 ? -18.158 -7.454 8.298 1.00 97.12 231 SER A CA 1
ATOM 1775 C C . SER A 1 231 ? -18.004 -7.846 6.833 1.00 97.12 231 SER A C 1
ATOM 1777 O O . SER A 1 231 ? -17.931 -9.026 6.491 1.00 97.12 231 SER A O 1
ATOM 1779 N N . TYR A 1 232 ? -17.949 -6.854 5.950 1.00 97.50 232 TYR A N 1
ATOM 1780 C CA . TYR A 1 232 ? -17.741 -7.064 4.519 1.00 97.50 232 TYR A CA 1
ATOM 1781 C C . TYR A 1 232 ? -16.845 -5.968 3.945 1.00 97.50 232 TYR A C 1
ATOM 1783 O O . TYR A 1 232 ? -16.677 -4.893 4.525 1.00 97.50 232 TYR A O 1
ATOM 1791 N N . GLY A 1 233 ? -16.228 -6.241 2.802 1.00 97.56 233 GLY A N 1
ATOM 1792 C CA . GLY A 1 233 ? -15.403 -5.259 2.113 1.00 97.56 233 GLY A CA 1
ATOM 1793 C C . GLY A 1 233 ? -15.433 -5.430 0.605 1.00 97.56 233 GLY A C 1
ATOM 1794 O O . GLY A 1 233 ? -15.622 -6.534 0.099 1.00 97.56 233 GLY A O 1
ATOM 1795 N N . GLN A 1 234 ? -15.239 -4.325 -0.108 1.00 98.19 234 GLN A N 1
ATOM 1796 C CA . GLN A 1 234 ? -14.984 -4.321 -1.541 1.00 98.19 234 GLN A CA 1
ATOM 1797 C C . GLN A 1 234 ? -13.480 -4.185 -1.773 1.00 98.19 234 GLN A C 1
ATOM 1799 O O . GLN A 1 234 ? -12.857 -3.216 -1.332 1.00 98.19 234 GLN A O 1
ATOM 1804 N N . PHE A 1 235 ? -12.903 -5.152 -2.478 1.00 98.19 235 PHE A N 1
ATOM 1805 C CA . PHE A 1 235 ? -11.473 -5.227 -2.739 1.00 98.19 235 PHE A CA 1
ATOM 1806 C C . PHE A 1 235 ? -11.201 -5.187 -4.233 1.00 98.19 235 PHE A C 1
ATOM 1808 O O . PHE A 1 235 ? -11.838 -5.891 -5.017 1.00 98.19 235 PHE A O 1
ATOM 1815 N N . GLN A 1 236 ? -10.210 -4.393 -4.622 1.00 97.75 236 GLN A N 1
ATOM 1816 C CA . GLN A 1 236 ? -9.657 -4.404 -5.966 1.00 97.75 236 GLN A CA 1
ATOM 1817 C C . GLN A 1 236 ? -8.135 -4.494 -5.886 1.00 97.75 236 GLN A C 1
ATOM 1819 O O . GLN A 1 236 ? -7.500 -3.714 -5.174 1.00 97.75 236 GLN A O 1
ATOM 1824 N N . PHE A 1 237 ? -7.553 -5.437 -6.624 1.00 98.12 237 PHE A N 1
ATOM 1825 C CA . PHE A 1 237 ? -6.127 -5.754 -6.577 1.00 98.12 237 PHE A CA 1
ATOM 1826 C C . PHE A 1 237 ? -5.437 -5.509 -7.920 1.00 98.12 237 PHE A C 1
ATOM 1828 O O . PHE A 1 237 ? -6.055 -5.623 -8.977 1.00 98.12 237 PHE A O 1
ATOM 1835 N N . PHE A 1 238 ? -4.134 -5.248 -7.862 1.00 97.50 238 PHE A N 1
ATOM 1836 C CA . PHE A 1 238 ? -3.207 -5.407 -8.976 1.00 97.50 238 PHE A CA 1
ATOM 1837 C C . PHE A 1 238 ? -2.267 -6.576 -8.681 1.00 97.50 238 PHE A C 1
ATOM 1839 O O . PHE A 1 238 ? -1.668 -6.642 -7.602 1.00 97.50 238 PHE A O 1
ATOM 1846 N N . LEU A 1 239 ? -2.125 -7.482 -9.643 1.00 97.88 239 LEU A N 1
ATOM 1847 C CA . LEU A 1 239 ? -1.108 -8.525 -9.623 1.00 97.88 239 LEU A CA 1
ATOM 1848 C C . LEU A 1 239 ? 0.094 -8.034 -10.417 1.00 97.88 239 LEU A C 1
ATOM 1850 O O . LEU A 1 239 ? -0.037 -7.713 -11.591 1.00 97.88 239 LEU A O 1
ATOM 1854 N N . ASN A 1 240 ? 1.260 -7.986 -9.789 1.00 96.12 240 ASN A N 1
ATOM 1855 C CA . ASN A 1 240 ? 2.491 -7.660 -10.485 1.00 96.12 240 ASN A CA 1
ATOM 1856 C C . ASN A 1 240 ? 3.135 -8.955 -10.988 1.00 96.12 240 ASN A C 1
ATOM 1858 O O . ASN A 1 240 ? 3.599 -9.770 -10.184 1.00 96.12 240 ASN A O 1
ATOM 1862 N N . LEU A 1 241 ? 3.081 -9.174 -12.297 1.00 96.00 241 LEU A N 1
ATOM 1863 C CA . LEU A 1 241 ? 3.549 -10.373 -12.980 1.00 96.00 241 LEU A CA 1
ATOM 1864 C C . LEU A 1 241 ? 5.026 -10.237 -13.344 1.00 96.00 241 LEU A C 1
ATOM 1866 O O . LEU A 1 241 ? 5.523 -9.138 -13.591 1.00 96.00 241 LEU A O 1
ATOM 1870 N N . ARG A 1 242 ? 5.726 -11.372 -13.394 1.00 93.75 242 ARG A N 1
ATOM 1871 C CA . ARG A 1 242 ? 7.134 -11.409 -13.803 1.00 93.75 242 ARG A CA 1
ATOM 1872 C C . ARG A 1 242 ? 7.330 -10.988 -15.257 1.00 93.75 242 ARG A C 1
ATOM 1874 O O . ARG A 1 242 ? 8.209 -10.182 -15.527 1.00 93.75 242 ARG A O 1
ATOM 1881 N N . ASP A 1 243 ? 6.485 -11.514 -16.140 1.00 93.75 243 ASP A N 1
ATOM 1882 C CA . ASP A 1 243 ? 6.585 -11.355 -17.587 1.00 93.75 243 ASP A CA 1
ATOM 1883 C C . ASP A 1 243 ? 5.207 -11.029 -18.175 1.00 93.75 243 ASP A C 1
ATOM 1885 O O . ASP A 1 243 ? 4.184 -11.556 -17.724 1.00 93.75 243 ASP A O 1
ATOM 1889 N N . LYS A 1 244 ? 5.174 -10.193 -19.219 1.00 93.69 244 LYS A N 1
ATOM 1890 C CA . LYS A 1 244 ? 3.938 -9.831 -19.937 1.00 93.69 244 LYS A CA 1
ATOM 1891 C C . LYS A 1 244 ? 3.268 -11.045 -20.596 1.00 93.69 244 LYS A C 1
ATOM 1893 O O . LYS A 1 244 ? 2.049 -11.099 -20.699 1.00 93.69 244 LYS A O 1
ATOM 1898 N N . GLU A 1 245 ? 4.044 -12.061 -20.967 1.00 95.12 245 GLU A N 1
ATOM 1899 C CA . GLU A 1 245 ? 3.550 -13.313 -21.566 1.00 95.12 245 GLU A CA 1
ATOM 1900 C C . GLU A 1 245 ? 2.615 -14.111 -20.639 1.00 95.12 245 GLU A C 1
ATOM 1902 O O . GLU A 1 245 ? 1.844 -14.954 -21.100 1.00 95.12 245 GLU A O 1
ATOM 1907 N N . LEU A 1 246 ? 2.641 -13.829 -19.332 1.00 95.75 246 LEU A N 1
ATOM 1908 C CA . LEU A 1 246 ? 1.767 -14.465 -18.347 1.00 95.75 246 LEU A CA 1
ATOM 1909 C C . LEU A 1 246 ? 0.370 -13.831 -18.298 1.00 95.75 246 LEU A C 1
ATOM 1911 O O . LEU A 1 246 ? -0.559 -14.459 -17.789 1.00 95.75 246 LEU A O 1
ATOM 1915 N N . GLU A 1 247 ? 0.193 -12.628 -18.849 1.00 96.19 247 GLU A N 1
ATOM 1916 C CA . GLU A 1 247 ? -1.096 -11.934 -18.922 1.00 96.19 247 GLU A CA 1
ATOM 1917 C C . GLU A 1 247 ? -2.228 -12.819 -19.484 1.00 96.19 247 GLU A C 1
ATOM 1919 O O . GLU A 1 247 ? -3.237 -12.980 -18.791 1.00 96.19 247 GLU A O 1
ATOM 1924 N N . PRO A 1 248 ? -2.110 -13.459 -20.669 1.00 97.56 248 PRO A N 1
ATOM 1925 C CA . PRO A 1 248 ? -3.182 -14.299 -21.207 1.00 97.56 248 PRO A CA 1
ATOM 1926 C C . PRO A 1 248 ? -3.511 -15.505 -20.315 1.00 97.56 248 PRO A C 1
ATOM 1928 O O . PRO A 1 248 ? -4.669 -15.926 -20.258 1.00 97.56 248 PRO A O 1
ATOM 1931 N N . VAL A 1 249 ? -2.528 -16.049 -19.591 1.00 96.81 249 VAL A N 1
ATOM 1932 C CA . VAL A 1 249 ? -2.731 -17.176 -18.666 1.00 96.81 249 VAL A CA 1
ATOM 1933 C C . VAL A 1 249 ? -3.545 -16.729 -17.454 1.00 96.81 249 VAL A C 1
ATOM 1935 O O . VAL A 1 249 ? -4.527 -17.384 -17.099 1.00 96.81 249 VAL A O 1
ATOM 1938 N N . ILE A 1 250 ? -3.169 -15.594 -16.858 1.00 97.31 250 ILE A N 1
ATOM 1939 C CA . ILE A 1 250 ? -3.886 -14.984 -15.733 1.00 97.31 250 ILE A CA 1
ATOM 1940 C C . ILE A 1 250 ? -5.299 -14.585 -16.156 1.00 97.31 250 ILE A C 1
ATOM 1942 O O . ILE A 1 250 ? -6.253 -14.907 -15.456 1.00 97.31 250 ILE A O 1
ATOM 1946 N N . LYS A 1 251 ? -5.454 -13.979 -17.337 1.00 97.50 251 LYS A N 1
ATOM 1947 C CA . LYS A 1 251 ? -6.749 -13.583 -17.900 1.00 97.50 251 LYS A CA 1
ATOM 1948 C C . LYS A 1 251 ? -7.682 -14.774 -18.115 1.00 97.50 251 LYS A C 1
ATOM 1950 O O . LYS A 1 251 ? -8.862 -14.697 -17.787 1.00 97.50 251 LYS A O 1
ATOM 1955 N N . LYS A 1 252 ? -7.165 -15.905 -18.614 1.00 98.25 252 LYS A N 1
ATOM 1956 C CA . LYS A 1 252 ? -7.955 -17.136 -18.799 1.00 98.25 252 LYS A CA 1
ATOM 1957 C C . LYS A 1 252 ? -8.417 -17.750 -17.471 1.00 98.25 252 LYS A C 1
ATOM 1959 O O . LYS A 1 252 ? -9.459 -18.395 -17.446 1.00 98.25 252 LYS A O 1
ATOM 1964 N N . ARG A 1 253 ? -7.657 -17.555 -16.388 1.00 98.06 253 ARG A N 1
ATOM 1965 C CA . ARG A 1 253 ? -7.937 -18.103 -15.046 1.00 98.06 253 ARG A CA 1
ATOM 1966 C C . ARG A 1 253 ? -8.388 -17.047 -14.037 1.00 98.06 253 ARG A C 1
ATOM 1968 O O . ARG A 1 253 ? -8.359 -17.291 -12.835 1.00 98.06 253 ARG A O 1
ATOM 1975 N N . GLU A 1 254 ? -8.808 -15.871 -14.499 1.00 97.56 254 GLU A N 1
ATOM 1976 C CA . GLU A 1 254 ? -9.112 -14.741 -13.616 1.00 97.56 254 GLU A CA 1
ATOM 1977 C C . GLU A 1 254 ? -10.223 -15.085 -12.612 1.00 97.56 254 GLU A C 1
ATOM 1979 O O . GLU A 1 254 ? -10.117 -14.748 -11.435 1.00 97.56 254 GLU A O 1
ATOM 1984 N N . SER A 1 255 ? -11.255 -15.814 -13.047 1.00 98.12 255 SER A N 1
ATOM 1985 C CA . SER A 1 255 ? -12.355 -16.259 -12.183 1.00 98.12 255 SER A CA 1
ATOM 1986 C C . SER A 1 255 ? -11.896 -17.204 -11.068 1.00 98.12 255 SER A C 1
ATOM 1988 O O . SER A 1 255 ? -12.341 -17.060 -9.933 1.00 98.12 255 SER A O 1
ATOM 1990 N N . GLU A 1 256 ? -10.988 -18.135 -11.369 1.00 98.38 256 GLU A N 1
ATOM 1991 C CA . GLU A 1 256 ? -10.407 -19.066 -10.389 1.00 98.38 256 GLU A CA 1
ATOM 1992 C C . GLU A 1 256 ? -9.554 -18.314 -9.359 1.00 98.38 256 GLU A C 1
ATOM 1994 O O . GLU A 1 256 ? -9.640 -18.568 -8.158 1.00 98.38 256 GLU A O 1
ATOM 1999 N N . LEU A 1 257 ? -8.765 -17.339 -9.821 1.00 98.12 257 LEU A N 1
ATOM 2000 C CA . LEU A 1 257 ? -7.953 -16.493 -8.950 1.00 98.12 257 LEU A CA 1
ATOM 2001 C C . LEU A 1 257 ? -8.814 -15.618 -8.038 1.00 98.12 257 LEU A C 1
ATOM 2003 O O . LEU A 1 257 ? -8.490 -15.469 -6.862 1.00 98.12 257 LEU A O 1
ATOM 2007 N N . ILE A 1 258 ? -9.910 -15.062 -8.555 1.00 98.12 258 ILE A N 1
ATOM 2008 C CA . ILE A 1 258 ? -10.861 -14.281 -7.760 1.00 98.12 258 ILE A CA 1
ATOM 2009 C C . ILE A 1 258 ? -11.494 -15.143 -6.661 1.00 98.12 258 ILE A C 1
ATOM 2011 O O . ILE A 1 258 ? -11.491 -14.722 -5.506 1.00 98.12 258 ILE A O 1
ATOM 2015 N N . ASP A 1 259 ? -11.973 -16.349 -6.980 1.00 98.44 259 ASP A N 1
ATOM 2016 C CA . ASP A 1 259 ? -12.531 -17.281 -5.985 1.00 98.44 259 ASP A CA 1
ATOM 2017 C C . ASP A 1 259 ? -11.487 -17.663 -4.918 1.00 98.44 259 ASP A C 1
ATOM 2019 O O . ASP A 1 259 ? -11.768 -17.641 -3.718 1.00 98.44 259 ASP A O 1
ATOM 2023 N N . LEU A 1 260 ? -10.240 -17.917 -5.325 1.00 98.50 260 LEU A N 1
ATOM 2024 C CA . LEU A 1 260 ? -9.141 -18.196 -4.399 1.00 98.50 260 LEU A CA 1
ATOM 2025 C C . LEU A 1 260 ? -8.848 -17.015 -3.460 1.00 98.50 260 LEU A C 1
ATOM 2027 O O . LEU A 1 260 ? -8.668 -17.208 -2.252 1.00 98.50 260 LEU A O 1
ATOM 2031 N N . ILE A 1 261 ? -8.777 -15.796 -4.003 1.00 98.19 261 ILE A N 1
ATOM 2032 C CA . ILE A 1 261 ? -8.564 -14.568 -3.229 1.00 98.19 261 ILE A CA 1
ATOM 2033 C C . ILE A 1 261 ? -9.724 -14.364 -2.257 1.00 98.19 261 ILE A C 1
ATOM 2035 O O . ILE A 1 261 ? -9.483 -14.090 -1.083 1.00 98.19 261 ILE A O 1
ATOM 2039 N N . GLN A 1 262 ? -10.959 -14.565 -2.715 1.00 98.31 262 GLN A N 1
ATOM 2040 C CA . GLN A 1 262 ? -12.152 -14.466 -1.888 1.00 98.31 262 GLN A CA 1
ATOM 2041 C C . GLN A 1 262 ? -12.084 -15.418 -0.690 1.00 98.31 262 GLN A C 1
ATOM 2043 O O . GLN A 1 262 ? -12.117 -14.953 0.447 1.00 98.31 262 GLN A O 1
ATOM 2048 N N . ARG A 1 263 ? -11.867 -16.720 -0.915 1.00 98.44 263 ARG A N 1
ATOM 2049 C CA . ARG A 1 263 ? -11.730 -17.715 0.170 1.00 98.44 263 ARG A CA 1
ATOM 2050 C C . ARG A 1 263 ? -10.585 -17.401 1.128 1.00 98.44 263 ARG A C 1
ATOM 2052 O O . ARG A 1 263 ? -10.652 -17.709 2.316 1.00 98.44 263 ARG A O 1
ATOM 2059 N N . THR A 1 264 ? -9.509 -16.805 0.616 1.00 98.31 264 THR A N 1
ATOM 2060 C CA . THR A 1 264 ? -8.369 -16.379 1.437 1.00 98.31 264 THR A CA 1
ATOM 2061 C C . THR A 1 264 ? -8.749 -15.203 2.339 1.00 98.31 264 THR A C 1
ATOM 2063 O O . THR A 1 264 ? -8.379 -15.187 3.511 1.00 98.31 264 THR A O 1
ATOM 2066 N N . LEU A 1 265 ? -9.497 -14.230 1.813 1.00 98.12 265 LEU A N 1
ATOM 2067 C CA . LEU A 1 265 ? -9.921 -13.031 2.539 1.00 98.12 265 LEU A CA 1
ATOM 2068 C C . LEU A 1 265 ? -11.075 -13.287 3.513 1.00 98.12 265 LEU A C 1
ATOM 2070 O O . LEU A 1 265 ? -11.126 -12.638 4.554 1.00 98.12 265 LEU A O 1
ATOM 2074 N N . GLU A 1 266 ? -11.926 -14.280 3.254 1.00 98.19 266 GLU A N 1
ATOM 2075 C CA . GLU A 1 266 ? -12.975 -14.740 4.182 1.00 98.19 266 GLU A CA 1
ATOM 2076 C C . GLU A 1 266 ? -12.415 -15.182 5.548 1.00 98.19 266 GLU A C 1
ATOM 2078 O O . GLU A 1 266 ? -13.120 -15.168 6.555 1.00 98.19 266 GLU A O 1
ATOM 2083 N N . GLN A 1 267 ? -11.131 -15.544 5.614 1.00 98.25 267 GLN A N 1
ATOM 2084 C CA . GLN A 1 267 ? -10.457 -15.948 6.853 1.00 98.25 267 GLN A CA 1
ATOM 2085 C C . GLN A 1 267 ? -9.848 -14.773 7.635 1.00 98.25 267 GLN A C 1
ATOM 2087 O O . GLN A 1 267 ? -9.397 -14.965 8.768 1.00 98.25 267 GLN A O 1
ATOM 2092 N N . ILE A 1 268 ? -9.819 -13.575 7.048 1.00 98.12 268 ILE A N 1
ATOM 2093 C CA . ILE A 1 268 ? -9.185 -12.380 7.611 1.00 98.12 268 ILE A CA 1
ATOM 2094 C C . ILE A 1 268 ? -10.214 -11.563 8.394 1.00 98.12 268 ILE A C 1
ATOM 2096 O O . ILE A 1 268 ? -11.352 -11.393 7.955 1.00 98.12 268 ILE A O 1
ATOM 2100 N N . THR A 1 269 ? -9.821 -11.057 9.564 1.00 98.00 269 THR A N 1
ATOM 2101 C CA . THR A 1 269 ? -10.682 -10.207 10.394 1.00 98.00 269 THR A CA 1
ATOM 2102 C C . THR A 1 269 ? -10.703 -8.769 9.885 1.00 98.00 269 THR A C 1
ATOM 2104 O O . THR A 1 269 ? -9.790 -8.291 9.208 1.00 98.00 269 THR A O 1
ATOM 2107 N N . TRP A 1 270 ? -11.763 -8.044 10.237 1.00 97.75 270 TRP A N 1
ATOM 2108 C CA . TRP A 1 270 ? -11.884 -6.629 9.895 1.00 97.75 270 TRP A CA 1
ATOM 2109 C C . TRP A 1 270 ? -10.792 -5.782 10.569 1.00 97.75 270 TRP A C 1
ATOM 2111 O O . TRP A 1 270 ? -10.222 -4.904 9.921 1.00 97.75 270 TRP A O 1
ATOM 2121 N N . SER A 1 271 ? -10.445 -6.090 11.826 1.00 97.25 271 SER A N 1
ATOM 2122 C CA . SER A 1 271 ? -9.364 -5.437 12.578 1.00 97.25 271 SER A CA 1
ATOM 2123 C C . SER A 1 271 ? -8.001 -5.526 11.881 1.00 97.25 271 SER A C 1
ATOM 2125 O O . SER A 1 271 ? -7.304 -4.515 11.762 1.00 97.25 271 SER A O 1
ATOM 2127 N N . ASP A 1 272 ? -7.651 -6.694 11.332 1.00 97.75 272 ASP A N 1
ATOM 2128 C CA . ASP A 1 272 ? -6.400 -6.892 10.592 1.00 97.75 272 ASP A CA 1
ATOM 2129 C C . ASP A 1 272 ? -6.318 -5.942 9.384 1.00 97.75 272 ASP A C 1
ATOM 2131 O O . ASP A 1 272 ? -5.286 -5.312 9.143 1.00 97.75 272 ASP A O 1
ATOM 2135 N N . LEU A 1 273 ? -7.421 -5.769 8.650 1.00 97.62 273 LEU A N 1
ATOM 2136 C CA . LEU A 1 273 ? -7.473 -4.937 7.445 1.00 97.62 273 LEU A CA 1
ATOM 2137 C C . LEU A 1 273 ? -7.493 -3.429 7.714 1.00 97.62 273 LEU A C 1
ATOM 2139 O O . LEU A 1 273 ? -7.240 -2.658 6.786 1.00 97.62 273 LEU A O 1
ATOM 2143 N N . GLN A 1 274 ? -7.756 -2.983 8.943 1.00 96.75 274 GLN A N 1
ATOM 2144 C CA . GLN A 1 274 ? -7.628 -1.566 9.289 1.00 96.75 274 GLN A CA 1
ATOM 2145 C C . GLN A 1 274 ? -6.167 -1.137 9.401 1.00 96.75 274 GLN A C 1
ATOM 2147 O O . GLN A 1 274 ? -5.804 -0.026 9.010 1.00 96.75 274 GLN A O 1
ATOM 2152 N N . THR A 1 275 ? -5.317 -2.024 9.917 1.00 97.56 275 THR A N 1
ATOM 2153 C CA . THR A 1 275 ? -3.919 -1.697 10.190 1.00 97.56 275 THR A CA 1
ATOM 2154 C C . THR A 1 275 ? -3.060 -1.804 8.921 1.00 97.56 275 THR A C 1
ATOM 2156 O O . THR A 1 275 ? -3.237 -2.729 8.121 1.00 97.56 275 THR A O 1
ATOM 2159 N N . PRO A 1 276 ? -2.070 -0.914 8.721 1.00 97.19 276 PRO A N 1
ATOM 2160 C CA . PRO A 1 276 ? -1.110 -1.047 7.622 1.00 97.19 276 PRO A CA 1
ATOM 2161 C C . PRO A 1 276 ? -0.366 -2.392 7.641 1.00 97.19 276 PRO A C 1
ATOM 2163 O O . PRO A 1 276 ? -0.172 -3.017 6.599 1.00 97.19 276 PRO A O 1
ATOM 2166 N N . ILE A 1 277 ? -0.008 -2.872 8.836 1.00 97.06 277 ILE A N 1
ATOM 2167 C CA . ILE A 1 277 ? 0.711 -4.138 9.034 1.00 97.06 277 ILE A CA 1
ATOM 2168 C C . ILE A 1 277 ? -0.147 -5.330 8.594 1.00 97.06 277 ILE A C 1
ATOM 2170 O O . ILE A 1 277 ? 0.345 -6.221 7.897 1.00 97.06 277 ILE A O 1
ATOM 2174 N N . GLY A 1 278 ? -1.432 -5.351 8.955 1.00 97.44 278 GLY A N 1
ATOM 2175 C CA . GLY A 1 278 ? -2.332 -6.423 8.545 1.00 97.44 278 GLY A CA 1
ATOM 2176 C C . GLY A 1 278 ? -2.623 -6.397 7.043 1.00 97.44 278 GLY A C 1
ATOM 2177 O O . GLY A 1 278 ? -2.581 -7.449 6.406 1.00 97.44 278 GLY A O 1
ATOM 2178 N N . LYS A 1 279 ? -2.757 -5.216 6.423 1.00 97.94 279 LYS A N 1
ATOM 2179 C CA . LYS A 1 279 ? -2.836 -5.092 4.954 1.00 97.94 279 LYS A CA 1
ATOM 2180 C C . LYS A 1 279 ? -1.621 -5.711 4.257 1.00 97.94 279 LYS A C 1
ATOM 2182 O O . LYS A 1 279 ? -1.797 -6.459 3.294 1.00 97.94 279 LYS A O 1
ATOM 2187 N N . GLU A 1 280 ? -0.410 -5.445 4.746 1.00 98.00 280 GLU A N 1
ATOM 2188 C CA . GLU A 1 280 ? 0.828 -6.047 4.226 1.00 98.00 280 GLU A CA 1
ATOM 2189 C C . GLU A 1 280 ? 0.880 -7.567 4.430 1.00 98.00 280 GLU A C 1
ATOM 2191 O O . GLU A 1 280 ? 1.259 -8.314 3.523 1.00 98.00 280 GLU A O 1
ATOM 2196 N N . LYS A 1 281 ? 0.448 -8.058 5.596 1.00 98.19 281 LYS A N 1
ATOM 2197 C CA . LYS A 1 281 ? 0.326 -9.498 5.869 1.00 98.19 281 LYS A CA 1
ATOM 2198 C C . LYS A 1 281 ? -0.622 -10.168 4.872 1.00 98.19 281 LYS A C 1
ATOM 2200 O O . LYS A 1 281 ? -0.274 -11.200 4.301 1.00 98.19 281 LYS A O 1
ATOM 2205 N N . VAL A 1 282 ? -1.774 -9.558 4.605 1.00 98.19 282 VAL A N 1
ATOM 2206 C CA . VAL A 1 282 ? -2.758 -10.068 3.642 1.00 98.19 282 VAL A CA 1
ATOM 2207 C C . VAL A 1 282 ? -2.190 -10.092 2.224 1.00 98.19 282 VAL A C 1
ATOM 2209 O O . VAL A 1 282 ? -2.309 -11.121 1.565 1.00 98.19 282 VAL A O 1
ATOM 2212 N N . LYS A 1 283 ? -1.486 -9.042 1.769 1.00 98.25 283 LYS A N 1
ATOM 2213 C CA . LYS A 1 283 ? -0.803 -9.056 0.457 1.00 98.25 283 LYS A CA 1
ATOM 2214 C C . LYS A 1 283 ? 0.130 -10.259 0.318 1.00 98.25 283 LYS A C 1
ATOM 2216 O O . LYS A 1 283 ? 0.118 -10.937 -0.708 1.00 98.25 283 LYS A O 1
ATOM 2221 N N . LYS A 1 284 ? 0.924 -10.546 1.357 1.00 98.12 284 LYS A N 1
ATOM 2222 C CA . LYS A 1 284 ? 1.852 -11.688 1.373 1.00 98.12 284 LYS A CA 1
ATOM 2223 C C . LYS A 1 284 ? 1.116 -13.027 1.313 1.00 98.12 284 LYS A C 1
ATOM 2225 O O . LYS A 1 284 ? 1.521 -13.882 0.528 1.00 98.12 284 LYS A O 1
ATOM 2230 N N . ILE A 1 285 ? 0.049 -13.193 2.101 1.00 98.31 285 ILE A N 1
ATOM 2231 C CA . ILE A 1 285 ? -0.771 -14.416 2.110 1.00 98.31 285 ILE A CA 1
ATOM 2232 C C . ILE A 1 285 ? -1.417 -14.628 0.739 1.00 98.31 285 ILE A C 1
ATOM 2234 O O . ILE A 1 285 ? -1.302 -15.715 0.180 1.00 98.31 285 ILE A O 1
ATOM 2238 N N . VAL A 1 286 ? -2.037 -13.590 0.173 1.00 98.19 286 VAL A N 1
ATOM 2239 C CA . VAL A 1 286 ? -2.675 -13.656 -1.147 1.00 98.19 286 VAL A CA 1
ATOM 2240 C C . VAL A 1 286 ? -1.651 -14.007 -2.224 1.00 98.19 286 VAL A C 1
ATOM 2242 O O . VAL A 1 286 ? -1.877 -14.938 -2.990 1.00 98.19 286 VAL A O 1
ATOM 2245 N N . ARG A 1 287 ? -0.489 -13.340 -2.247 1.00 98.31 287 ARG A N 1
ATOM 2246 C CA . ARG A 1 287 ? 0.590 -13.650 -3.198 1.00 98.31 287 ARG A CA 1
ATOM 2247 C C . ARG A 1 287 ? 1.021 -15.113 -3.120 1.00 98.31 287 ARG A C 1
ATOM 2249 O O . ARG A 1 287 ? 1.151 -15.763 -4.151 1.00 98.31 287 ARG A O 1
ATOM 2256 N N . MET A 1 288 ? 1.258 -15.612 -1.906 1.00 98.19 288 MET A N 1
ATOM 2257 C CA . MET A 1 288 ? 1.668 -16.997 -1.676 1.00 98.19 288 MET A CA 1
ATOM 2258 C C . MET A 1 288 ? 0.609 -17.969 -2.206 1.00 98.19 288 MET A C 1
ATOM 2260 O O . MET A 1 288 ? 0.925 -18.804 -3.043 1.00 98.19 288 MET A O 1
ATOM 2264 N N . ARG A 1 289 ? -0.663 -17.785 -1.821 1.00 98.31 289 ARG A N 1
ATOM 2265 C CA . ARG A 1 289 ? -1.775 -18.637 -2.272 1.00 98.31 289 ARG A CA 1
ATOM 2266 C C . ARG A 1 289 ? -1.940 -18.633 -3.790 1.00 98.31 289 ARG A C 1
ATOM 2268 O O . ARG A 1 289 ? -2.144 -19.692 -4.375 1.00 98.31 289 ARG A O 1
ATOM 2275 N N . VAL A 1 290 ? -1.839 -17.465 -4.423 1.00 98.12 290 VAL A N 1
ATOM 2276 C CA . VAL A 1 290 ? -1.947 -17.327 -5.882 1.00 98.12 290 VAL A CA 1
ATOM 2277 C C . VAL A 1 290 ? -0.804 -18.058 -6.591 1.00 98.12 290 VAL A C 1
ATOM 2279 O O . VAL A 1 290 ? -1.065 -18.821 -7.518 1.00 98.12 290 VAL A O 1
ATOM 2282 N N . ASN A 1 291 ? 0.443 -17.891 -6.146 1.00 97.81 291 ASN A N 1
ATOM 2283 C CA . ASN A 1 291 ? 1.586 -18.593 -6.743 1.00 97.81 291 ASN A CA 1
ATOM 2284 C C . ASN A 1 291 ? 1.521 -20.112 -6.527 1.00 97.81 291 ASN A C 1
ATOM 2286 O O . ASN A 1 291 ? 1.797 -20.871 -7.459 1.00 97.81 291 ASN A O 1
ATOM 2290 N N . ASP A 1 292 ? 1.089 -20.559 -5.344 1.00 98.12 292 ASP A N 1
ATOM 2291 C CA . ASP A 1 292 ? 0.872 -21.980 -5.053 1.00 98.12 292 ASP A CA 1
ATOM 2292 C C . ASP A 1 292 ? -0.182 -22.575 -5.999 1.00 98.12 292 ASP A C 1
ATOM 2294 O O . ASP A 1 292 ? 0.017 -23.647 -6.575 1.00 98.12 292 ASP A O 1
ATOM 2298 N N . HIS A 1 293 ? -1.290 -21.858 -6.214 1.00 97.69 293 HIS A N 1
ATOM 2299 C CA . HIS A 1 293 ? -2.367 -22.292 -7.102 1.00 97.69 293 HIS A CA 1
ATOM 2300 C C . HIS A 1 293 ? -1.938 -22.339 -8.575 1.00 97.69 293 HIS A C 1
ATOM 2302 O O . HIS A 1 293 ? -2.270 -23.282 -9.296 1.00 97.69 293 HIS A O 1
ATOM 2308 N N . LEU A 1 294 ? -1.154 -21.355 -9.018 1.00 96.19 294 LEU A N 1
ATOM 2309 C CA . LEU A 1 294 ? -0.617 -21.308 -10.375 1.00 96.19 294 LEU A CA 1
ATOM 2310 C C . LEU A 1 294 ? 0.556 -22.279 -10.602 1.00 96.19 294 LEU A C 1
ATOM 2312 O O . LEU A 1 294 ? 0.989 -22.433 -11.743 1.00 96.19 294 LEU A O 1
ATOM 2316 N N . LYS A 1 295 ? 1.042 -22.957 -9.550 1.00 95.81 295 LYS A N 1
ATOM 2317 C CA . LYS A 1 295 ? 2.201 -23.867 -9.571 1.00 95.81 295 LYS A CA 1
ATOM 2318 C C . LYS A 1 295 ? 3.475 -23.198 -10.102 1.00 95.81 295 LYS A C 1
ATOM 2320 O O . LYS A 1 295 ? 4.258 -23.818 -10.820 1.00 95.81 295 LYS A O 1
ATOM 2325 N N . GLY A 1 296 ? 3.691 -21.930 -9.755 1.00 93.12 296 GLY A N 1
ATOM 2326 C CA . GLY A 1 296 ? 4.833 -21.167 -10.245 1.00 93.12 296 GLY A CA 1
ATOM 2327 C C . GLY A 1 296 ? 4.982 -19.806 -9.575 1.00 93.12 296 GLY A C 1
ATOM 2328 O O . GLY A 1 296 ? 4.037 -19.244 -9.032 1.00 93.12 296 GLY A O 1
ATOM 2329 N N . ASN A 1 297 ? 6.186 -19.241 -9.648 1.00 94.06 297 ASN A N 1
ATOM 2330 C CA . ASN A 1 297 ? 6.490 -17.905 -9.124 1.00 94.06 297 ASN A CA 1
ATOM 2331 C C . ASN A 1 297 ? 6.156 -16.806 -10.149 1.00 94.06 297 ASN A C 1
ATOM 2333 O O . ASN A 1 297 ? 7.013 -15.985 -10.488 1.00 94.06 297 ASN A O 1
ATOM 2337 N N . TYR A 1 298 ? 4.926 -16.829 -10.668 1.00 95.56 298 TYR A N 1
ATOM 2338 C CA . TYR A 1 298 ? 4.451 -15.922 -11.718 1.00 95.56 298 TYR A CA 1
ATOM 2339 C C . TYR A 1 298 ? 4.130 -14.522 -11.193 1.00 95.56 298 TYR A C 1
ATOM 2341 O O . TYR A 1 298 ? 4.398 -13.534 -11.876 1.00 95.56 298 TYR A O 1
ATOM 2349 N N . VAL A 1 299 ? 3.595 -14.427 -9.974 1.00 96.75 299 VAL A N 1
ATOM 2350 C CA . VAL A 1 299 ? 3.222 -13.163 -9.335 1.00 96.75 299 VAL A CA 1
ATOM 2351 C C . VAL A 1 299 ? 4.329 -12.728 -8.375 1.00 96.75 299 VAL A C 1
ATOM 2353 O O . VAL A 1 299 ? 4.568 -13.352 -7.339 1.00 96.75 299 VAL A O 1
ATOM 2356 N N . LEU A 1 300 ? 5.008 -11.630 -8.702 1.00 95.88 300 LEU A N 1
ATOM 2357 C CA . LEU A 1 300 ? 6.056 -11.023 -7.877 1.00 95.88 300 LEU A CA 1
ATOM 2358 C C . LEU A 1 300 ? 5.466 -10.285 -6.664 1.00 95.88 300 LEU A C 1
ATOM 2360 O O . LEU A 1 300 ? 6.001 -10.353 -5.549 1.00 95.88 300 L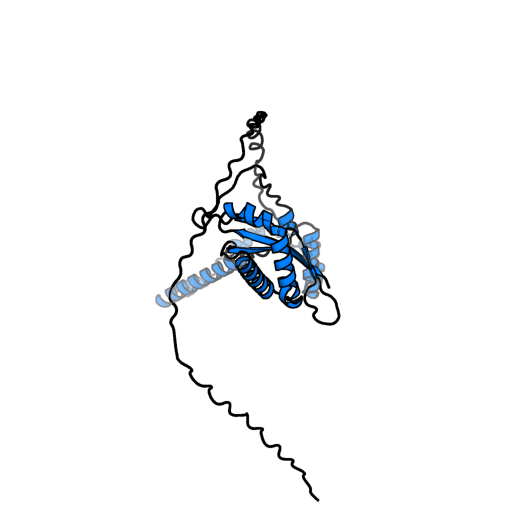EU A O 1
ATOM 2364 N N . GLY A 1 301 ? 4.331 -9.613 -6.868 1.00 96.25 301 GLY A N 1
ATOM 2365 C CA . GLY A 1 301 ? 3.687 -8.770 -5.865 1.00 96.25 301 GLY A CA 1
ATOM 2366 C C . GLY A 1 301 ? 2.176 -8.682 -6.041 1.00 96.25 301 GLY A C 1
ATOM 2367 O O . GLY A 1 301 ? 1.652 -8.873 -7.133 1.00 96.25 301 GLY A O 1
ATOM 2368 N N . VAL A 1 302 ? 1.480 -8.385 -4.945 1.00 97.69 302 VAL A N 1
ATOM 2369 C CA . VAL A 1 302 ? 0.040 -8.107 -4.929 1.00 97.69 302 VAL A CA 1
ATOM 2370 C C . VAL A 1 302 ? -0.152 -6.760 -4.252 1.00 97.69 302 VAL A C 1
ATOM 2372 O O . VAL A 1 302 ? 0.333 -6.551 -3.139 1.00 97.69 302 VAL A O 1
ATOM 2375 N N . TYR A 1 303 ? -0.849 -5.849 -4.920 1.00 97.62 303 TYR A N 1
ATOM 2376 C CA . TYR A 1 303 ? -1.072 -4.486 -4.447 1.00 97.62 303 TYR A CA 1
ATOM 2377 C C . TYR A 1 303 ? -2.566 -4.194 -4.384 1.00 97.62 303 TYR A C 1
ATOM 2379 O O . TYR A 1 303 ? -3.339 -4.691 -5.198 1.00 97.62 303 TYR A O 1
ATOM 2387 N N . TYR A 1 304 ? -2.980 -3.380 -3.416 1.00 97.88 304 TYR A N 1
ATOM 2388 C CA . TYR A 1 304 ? -4.351 -2.888 -3.369 1.00 97.88 304 TYR A CA 1
ATOM 2389 C C . TYR A 1 304 ? -4.491 -1.715 -4.331 1.00 97.88 304 TYR A C 1
ATOM 2391 O O . TYR A 1 304 ? -3.729 -0.757 -4.235 1.00 97.88 304 TYR A O 1
ATOM 2399 N N . LYS A 1 305 ? -5.487 -1.778 -5.211 1.00 96.06 305 LYS A N 1
ATOM 2400 C CA . LYS A 1 305 ? -5.983 -0.612 -5.945 1.00 96.06 305 LYS A CA 1
ATOM 2401 C C . LYS A 1 305 ? -6.994 0.158 -5.102 1.00 96.06 305 LYS A C 1
ATOM 2403 O O . LYS A 1 305 ? -6.911 1.373 -4.994 1.00 96.06 305 LYS A O 1
ATOM 2408 N N . SER A 1 306 ? -7.944 -0.563 -4.510 1.00 96.06 306 SER A N 1
ATOM 2409 C CA . SER A 1 306 ? -8.978 -0.006 -3.639 1.00 96.06 306 SER A CA 1
ATOM 2410 C C . SER A 1 306 ? -9.361 -1.016 -2.563 1.00 96.06 306 SER A C 1
ATOM 2412 O O . SER A 1 306 ? -9.386 -2.225 -2.814 1.00 96.06 306 SER A O 1
ATOM 2414 N N . VAL A 1 307 ? -9.633 -0.509 -1.362 1.00 97.62 307 VAL A N 1
ATOM 2415 C CA . VAL A 1 307 ? -10.151 -1.271 -0.224 1.00 97.62 307 VAL A CA 1
ATOM 2416 C C . VAL A 1 307 ? -11.204 -0.414 0.458 1.00 97.62 307 VAL A C 1
ATOM 2418 O O . VAL A 1 307 ? -10.868 0.594 1.077 1.00 97.62 307 VAL A O 1
ATOM 2421 N N . LEU A 1 308 ? -12.462 -0.829 0.361 1.00 96.88 308 LEU A N 1
ATOM 2422 C CA . LEU A 1 308 ? -13.578 -0.213 1.071 1.00 96.88 308 LEU A CA 1
ATOM 2423 C C . LEU A 1 308 ? -14.086 -1.217 2.099 1.00 96.88 308 LEU A C 1
ATOM 2425 O O . LEU A 1 308 ? -14.444 -2.335 1.740 1.00 96.88 308 LEU A O 1
ATOM 2429 N N . LEU A 1 309 ? -14.086 -0.840 3.374 1.00 97.12 309 LEU A N 1
ATOM 2430 C CA . LEU A 1 309 ? -14.511 -1.705 4.474 1.00 97.12 309 LEU A CA 1
ATOM 2431 C C . LEU A 1 309 ? -15.832 -1.193 5.045 1.00 97.12 309 LEU A C 1
ATOM 2433 O O . LEU A 1 309 ? -15.985 0.010 5.243 1.00 97.12 309 LEU A O 1
ATOM 2437 N N . SER A 1 310 ? -16.751 -2.106 5.351 1.00 94.94 310 SER A N 1
ATOM 2438 C CA . SER A 1 310 ? -18.048 -1.803 5.958 1.00 94.94 310 SER A CA 1
ATOM 2439 C C . SER A 1 310 ? -18.408 -2.843 7.026 1.00 94.94 310 SER A C 1
ATOM 2441 O O . SER A 1 310 ? -17.895 -3.968 7.023 1.00 94.94 310 SER A O 1
ATOM 2443 N N . ARG A 1 311 ? -19.250 -2.445 7.979 1.00 87.62 311 ARG A N 1
ATOM 2444 C CA . ARG A 1 311 ? -19.660 -3.237 9.145 1.00 87.62 311 ARG A CA 1
ATOM 2445 C C . ARG A 1 311 ? -21.110 -2.944 9.510 1.00 87.62 311 ARG A C 1
ATOM 2447 O O . ARG A 1 311 ? -21.564 -1.824 9.197 1.00 87.62 311 ARG A O 1
#

Radius of gyration: 41.72 Å; chains: 1; bounding box: 69×120×116 Å

pLDDT: mean 76.55, std 20.49, range [35.47, 98.5]

Secondary structure (DSSP, 8-state):
---------PPPPPPP-PPPPP-------------------------------PPPPP--SSSTTSGGG-------------HHHHHHHHHHHHHH-HHHHHHHHH--TTTTSS----HHHHHHHHHS----THHHHHHHHS-HHHHHHHHHHHHHHHHHHHHHHHHHTTSSS------S-S-HHHHHH-------SS-----S-TTS---EEEEPPPEEEEPBP-SSS--EEEEEEEEEES-GGGHHHHHHTHHHHHHHHHHHHTTSBHHHHHSHHHHHHHHHHHHHHHHHHHTSS-EEEEEEEEEEEE-

Sequence (311 aa):
MADDNSEDQQPATPPSTSPGEESTAPVPGESSTENIGNDSEAVEDEASSGEGVTPRPRLAEDLDEILDNIKVEEGEGALDMNEAELAMVDGYIREADPEFAEELDSISADDFKELDITEEQAKAAVSAEEIPSRWRAFFNNLSDQQRFSLILGGSVALLGVLLVALLLGGYLVPKFEVPYLLSMEQVSKVVFPYALDDEEVPLFDEYRSRAYSYPLRATNINLKQEGDRPSYGQFQFFLNLRDKELEPVIKKRESELIDLIQRTLEQITWSDLQTPIGKEKVKKIVRMRVNDHLKGNYVLGVYYKSVLLSR

Foldseek 3Di:
DDDDDDDDDDDDDDDDDDDDDDDDDDDDDDDDDDDDDDDDDDDDDDDDDDDDDDDDDDDDPPDPVPPPPDDDDDDDDPPPDDPVNVVVVLVVCCVVDVVVNVVVVVDDPVVCVVVPCDPVNVVVVVPPPPPPCVVVVVLVPDDPVVNVVCVVVVVVVVVVVVVVVCVVVVVPVPPPPVVDPPDVVVVVVDPPDDPPPDDPCPPDPPPPQPFDKDKADWDKAWAADDPDDTKIKIFIKIFGFRDPVCRVVCVVCRVVLVVQLRVLRNDHDPVLVVDPNSVVVSFVSSQVSSCVVVVHNGTPTMGTPDMGIDD